Protein AF-A0A357ID59-F1 (afdb_monomer_lite)

Structure (mmCIF, N/CA/C/O backbone):
data_AF-A0A357ID59-F1
#
_entry.id   AF-A0A357ID59-F1
#
loop_
_atom_site.group_PDB
_atom_site.id
_atom_site.type_symbol
_atom_site.label_atom_id
_atom_site.label_alt_id
_atom_site.label_comp_id
_atom_site.label_asym_id
_atom_site.label_entity_id
_atom_site.label_seq_id
_atom_site.pdbx_PDB_ins_code
_atom_site.Cartn_x
_atom_site.Cartn_y
_atom_site.Cartn_z
_atom_site.occupancy
_atom_site.B_iso_or_equiv
_atom_site.auth_seq_id
_atom_site.auth_comp_id
_atom_site.auth_asym_id
_atom_site.auth_atom_id
_atom_site.pdbx_PDB_model_num
ATOM 1 N N . MET A 1 1 ? -4.426 23.234 0.405 1.00 25.53 1 MET A N 1
ATOM 2 C CA . MET A 1 1 ? -5.424 22.708 -0.551 1.00 25.53 1 MET A CA 1
ATOM 3 C C . MET A 1 1 ? -5.664 21.274 -0.106 1.00 25.53 1 MET A C 1
ATOM 5 O O . MET A 1 1 ? -4.741 20.485 -0.221 1.00 25.53 1 MET A O 1
ATOM 9 N N . ALA A 1 2 ? -6.783 20.995 0.565 1.00 24.98 2 ALA A N 1
ATOM 10 C CA . ALA A 1 2 ? -7.065 19.668 1.114 1.00 24.98 2 ALA A CA 1
ATOM 11 C C . ALA A 1 2 ? -7.650 18.789 0.002 1.00 24.98 2 ALA A C 1
ATOM 13 O O . ALA A 1 2 ? -8.619 19.188 -0.644 1.00 24.98 2 ALA A O 1
ATOM 14 N N . ALA A 1 3 ? -7.042 17.633 -0.251 1.00 24.81 3 ALA A N 1
ATOM 15 C CA . ALA A 1 3 ? -7.637 16.590 -1.075 1.00 24.81 3 ALA A CA 1
ATOM 16 C C . ALA A 1 3 ? -8.280 15.574 -0.115 1.00 24.81 3 ALA A C 1
ATOM 18 O O . ALA A 1 3 ? -7.549 14.978 0.679 1.00 24.81 3 ALA A O 1
ATOM 19 N N . PRO A 1 4 ? -9.614 15.410 -0.110 1.00 27.30 4 PRO A N 1
ATOM 20 C CA . PRO A 1 4 ? -10.249 14.381 0.702 1.00 27.30 4 PRO A CA 1
ATOM 21 C C . PRO A 1 4 ? -9.929 13.001 0.115 1.00 27.30 4 PRO A C 1
ATOM 23 O O . PRO A 1 4 ? -10.120 12.774 -1.081 1.00 27.30 4 PRO A O 1
ATOM 26 N N . ILE A 1 5 ? -9.451 12.079 0.952 1.00 35.41 5 ILE A N 1
ATOM 27 C CA . ILE A 1 5 ? -9.398 10.648 0.631 1.00 35.41 5 ILE A CA 1
ATOM 28 C C . ILE A 1 5 ? -10.590 10.018 1.350 1.00 35.41 5 ILE A C 1
ATOM 30 O O . ILE A 1 5 ? -10.668 10.047 2.577 1.00 35.41 5 ILE A O 1
ATOM 34 N N . VAL A 1 6 ? -11.542 9.484 0.584 1.00 30.27 6 VAL A N 1
ATOM 35 C CA . VAL A 1 6 ? -12.735 8.819 1.124 1.00 30.27 6 VAL A CA 1
ATOM 36 C C . VAL A 1 6 ? -12.517 7.309 1.047 1.00 30.27 6 VAL A C 1
ATOM 38 O O . VAL A 1 6 ? -12.484 6.751 -0.048 1.00 30.27 6 VAL A O 1
ATOM 41 N N . LEU A 1 7 ? -12.374 6.650 2.198 1.00 38.03 7 LEU A N 1
ATOM 42 C CA . LEU A 1 7 ? -12.503 5.197 2.318 1.00 38.03 7 LEU A CA 1
ATOM 43 C C . LEU A 1 7 ? -13.925 4.891 2.800 1.00 38.03 7 LEU A C 1
ATOM 45 O O . LEU A 1 7 ? -14.289 5.194 3.932 1.00 38.03 7 LEU A O 1
ATOM 49 N N . VAL A 1 8 ? -14.745 4.305 1.928 1.00 35.16 8 VAL A N 1
ATOM 50 C CA . VAL A 1 8 ? -16.084 3.825 2.295 1.00 35.16 8 VAL A CA 1
ATOM 51 C C . VAL A 1 8 ? -15.972 2.352 2.678 1.00 35.16 8 VAL A C 1
ATOM 53 O O . VAL A 1 8 ? -15.799 1.510 1.802 1.00 35.16 8 VAL A O 1
ATOM 56 N N . ALA A 1 9 ? -16.088 2.038 3.968 1.00 41.84 9 ALA A N 1
ATOM 57 C CA . ALA A 1 9 ? -16.283 0.675 4.460 1.00 41.84 9 ALA A CA 1
ATOM 58 C C . ALA A 1 9 ? -17.675 0.595 5.102 1.00 41.84 9 ALA A C 1
ATOM 60 O O . ALA A 1 9 ? -17.872 1.008 6.239 1.00 41.84 9 ALA A O 1
ATOM 61 N N . GLY A 1 10 ? -18.671 0.133 4.344 1.00 30.28 10 GLY A N 1
ATOM 62 C CA . GLY A 1 10 ? -20.043 0.007 4.833 1.00 30.28 10 GLY A CA 1
ATOM 63 C C . GLY A 1 10 ? -20.246 -1.305 5.586 1.00 30.28 10 GLY A C 1
ATOM 64 O O . GLY A 1 10 ? -20.329 -2.355 4.962 1.00 30.28 10 GLY A O 1
ATOM 65 N N . CYS A 1 11 ? -20.379 -1.254 6.911 1.00 41.44 11 CYS A N 1
ATOM 66 C CA . CYS A 1 11 ? -20.845 -2.391 7.707 1.00 41.44 11 CYS A CA 1
ATOM 67 C C . CYS A 1 11 ? -22.374 -2.339 7.821 1.00 41.44 11 CYS A C 1
ATOM 69 O O . CYS A 1 11 ? -22.910 -1.393 8.395 1.00 41.44 11 CYS A O 1
ATOM 71 N N . SER A 1 12 ? 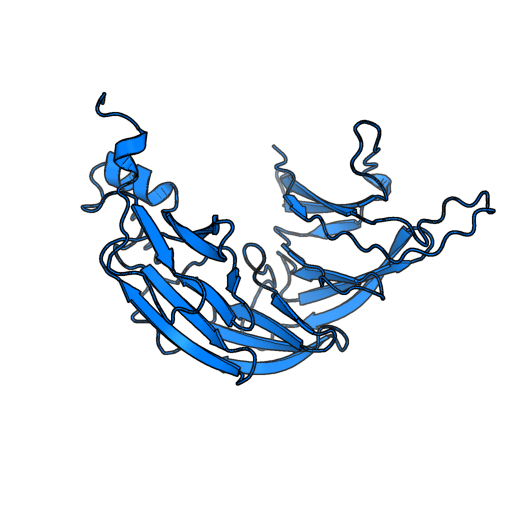-23.091 -3.346 7.315 1.00 34.34 12 SER A N 1
ATOM 72 C CA . SER A 1 12 ? -24.517 -3.517 7.621 1.00 34.34 12 SER A CA 1
ATOM 73 C C . SER A 1 12 ? -24.779 -4.899 8.209 1.00 34.34 12 SER A C 1
ATOM 75 O O . SER A 1 12 ? -24.688 -5.901 7.502 1.00 34.34 12 SER A O 1
ATOM 77 N N . SER A 1 13 ? -25.174 -4.953 9.479 1.00 36.84 13 SER A N 1
ATOM 78 C CA . SER A 1 13 ? -25.906 -6.086 10.040 1.00 36.84 13 SER A CA 1
ATOM 79 C C . SER A 1 13 ? -27.318 -5.612 10.378 1.00 36.84 13 SER A C 1
ATOM 81 O O . SER A 1 13 ? -27.541 -4.803 11.273 1.00 36.84 13 SER A O 1
ATOM 83 N N . SER A 1 14 ? -28.289 -6.064 9.584 1.00 41.56 14 SER A N 1
ATOM 84 C CA . SER A 1 14 ? -29.697 -5.733 9.775 1.00 41.56 14 SER A CA 1
ATOM 85 C C . SER A 1 14 ? -30.243 -6.432 11.016 1.00 41.56 14 SER A C 1
ATOM 87 O O . SER A 1 14 ? -30.279 -7.662 11.077 1.00 41.56 14 SER A O 1
ATOM 89 N N . SER A 1 15 ? -30.716 -5.657 11.985 1.00 39.28 15 SER A N 1
ATOM 90 C CA . SER A 1 15 ? -31.710 -6.076 12.974 1.00 39.28 15 SER A CA 1
ATOM 91 C C . SER A 1 15 ? -32.443 -4.823 13.444 1.00 39.28 15 SER A C 1
ATOM 93 O O . SER A 1 15 ? -31.901 -4.038 14.216 1.00 39.28 15 SER A O 1
ATOM 95 N N . ASP A 1 16 ? -33.646 -4.625 12.903 1.00 51.03 16 ASP A N 1
ATOM 96 C CA . ASP A 1 16 ? -34.585 -3.591 13.328 1.00 51.03 16 ASP A CA 1
ATOM 97 C C . ASP A 1 16 ? -35.001 -3.843 14.782 1.00 51.03 16 ASP A C 1
ATOM 99 O O . ASP A 1 16 ? -35.595 -4.880 15.070 1.00 51.03 16 ASP A O 1
ATOM 103 N N . ASP A 1 17 ? -34.719 -2.890 15.670 1.00 41.38 17 ASP A N 1
ATOM 104 C CA . ASP A 1 17 ? -35.586 -2.559 16.803 1.00 41.38 17 ASP A CA 1
ATOM 105 C C . ASP A 1 17 ? -35.260 -1.138 17.293 1.00 41.38 17 ASP A C 1
ATOM 107 O O . ASP A 1 17 ? -34.216 -0.854 17.880 1.00 41.38 17 ASP A O 1
ATOM 111 N N . ASP A 1 18 ? -36.187 -0.231 16.997 1.00 55.31 18 ASP A N 1
ATOM 112 C CA . ASP A 1 18 ? -36.095 1.206 17.217 1.00 55.31 18 ASP A CA 1
ATOM 113 C C . ASP A 1 18 ? -36.762 1.574 18.556 1.00 55.31 18 ASP A C 1
ATOM 115 O O . ASP A 1 18 ? -37.971 1.388 18.729 1.00 55.31 18 ASP A O 1
ATOM 119 N N . ASN A 1 19 ? -35.975 2.058 19.526 1.00 38.78 19 ASN A N 1
ATOM 120 C CA . ASN A 1 19 ? -36.413 2.997 20.571 1.00 38.78 19 ASN A CA 1
ATOM 121 C C . ASN A 1 19 ? -35.256 3.385 21.508 1.00 38.78 19 ASN A C 1
ATOM 123 O O . ASN A 1 19 ? -35.014 2.753 22.538 1.00 38.78 19 ASN A O 1
ATOM 127 N N . GLY A 1 20 ? -34.590 4.498 21.208 1.00 33.97 20 GLY A N 1
ATOM 128 C CA . GLY A 1 20 ? -33.645 5.110 22.135 1.00 33.97 20 GLY A CA 1
ATOM 129 C C . GLY A 1 20 ? -33.191 6.481 21.663 1.00 33.97 20 GLY A C 1
ATOM 130 O O . GLY A 1 20 ? -32.436 6.593 20.710 1.00 33.97 20 GLY A O 1
ATOM 131 N N . ASN A 1 21 ? -33.617 7.530 22.367 1.00 36.91 21 ASN A N 1
ATOM 132 C CA . ASN A 1 21 ? -33.195 8.919 22.173 1.00 36.91 21 ASN A CA 1
ATOM 133 C C . ASN A 1 21 ? -31.747 9.149 22.669 1.00 36.91 21 ASN A C 1
ATOM 135 O O . ASN A 1 21 ? -31.501 9.994 23.532 1.00 36.91 21 ASN A O 1
ATOM 139 N N . GLY A 1 22 ? -30.809 8.340 22.182 1.00 40.44 22 GLY A N 1
ATOM 140 C CA . GLY A 1 22 ? -29.381 8.433 22.448 1.00 40.44 22 GLY A CA 1
ATOM 141 C C . GLY A 1 22 ? -28.643 8.720 21.149 1.00 40.44 22 GLY A C 1
ATOM 142 O O . GLY A 1 22 ? -28.895 8.072 20.141 1.00 40.44 22 GLY A O 1
ATOM 143 N N . ASN A 1 23 ? -27.707 9.665 21.193 1.00 55.06 23 ASN A N 1
ATOM 144 C CA . ASN A 1 23 ? -26.765 10.010 20.120 1.00 55.06 23 ASN A CA 1
ATOM 145 C C . ASN A 1 23 ? -25.778 8.862 19.774 1.00 55.06 23 ASN A C 1
ATOM 147 O O . ASN A 1 23 ? -24.651 9.112 19.366 1.00 55.06 23 ASN A O 1
ATOM 151 N N . GLY A 1 24 ? -26.165 7.604 19.994 1.00 61.38 24 GLY A N 1
ATOM 152 C CA . GLY A 1 24 ? -25.353 6.434 19.696 1.00 61.38 24 GLY A CA 1
ATOM 153 C C . GLY A 1 24 ? -25.333 6.131 18.199 1.00 61.38 24 GLY A C 1
ATOM 154 O O . GLY A 1 24 ? -26.289 6.401 17.466 1.00 61.38 24 GLY A O 1
ATOM 155 N N . ILE A 1 25 ? -24.230 5.540 17.759 1.00 73.88 25 ILE A N 1
ATOM 156 C CA . ILE A 1 25 ? -24.002 5.083 16.384 1.00 73.88 25 ILE A CA 1
ATOM 157 C C . ILE A 1 25 ? -24.168 3.562 16.238 1.00 73.88 25 ILE A C 1
ATOM 159 O O . ILE A 1 25 ? -23.911 2.997 15.177 1.00 73.88 25 ILE A O 1
ATOM 163 N N . ALA A 1 26 ? -24.597 2.882 17.304 1.00 75.25 26 ALA A N 1
ATOM 164 C CA . ALA A 1 26 ? -24.842 1.448 17.291 1.00 75.25 26 ALA A CA 1
ATOM 165 C C . ALA A 1 26 ? -25.843 1.059 16.185 1.00 75.25 26 ALA A C 1
ATOM 167 O O . ALA A 1 26 ? -26.936 1.615 16.101 1.00 75.25 26 ALA A O 1
ATOM 168 N N . GLY A 1 27 ? -25.458 0.098 15.340 1.00 74.06 27 GLY A N 1
ATOM 169 C CA . GLY A 1 27 ? -26.304 -0.425 14.259 1.00 74.06 27 GLY A CA 1
ATOM 170 C C . GLY A 1 27 ? -26.405 0.459 13.009 1.00 74.06 27 GLY A C 1
ATOM 171 O O . GLY A 1 27 ? -27.099 0.084 12.066 1.00 74.06 27 GLY A O 1
ATOM 172 N N . LYS A 1 28 ? -25.713 1.603 12.966 1.00 82.31 28 LYS A N 1
ATOM 173 C CA . LYS A 1 28 ? -25.659 2.476 11.787 1.00 82.31 28 LYS A CA 1
ATOM 174 C C . LYS A 1 28 ? -24.432 2.175 10.919 1.00 82.31 28 LYS A C 1
ATOM 176 O O . LYS A 1 28 ? -23.418 1.717 11.454 1.00 82.31 28 LYS A O 1
ATOM 181 N N . PRO A 1 29 ? -24.487 2.450 9.600 1.00 84.62 29 PRO A N 1
ATOM 182 C CA . PRO A 1 29 ? -23.275 2.469 8.790 1.00 84.62 29 PRO A CA 1
ATOM 183 C C . PRO A 1 29 ? -22.305 3.515 9.348 1.00 84.62 29 PRO A C 1
ATOM 185 O O . PRO A 1 29 ? -22.730 4.569 9.812 1.00 84.62 29 PRO A O 1
ATOM 188 N N . LEU A 1 30 ? -21.009 3.219 9.292 1.00 89.00 30 LEU A N 1
ATOM 189 C CA . LEU A 1 30 ? -19.951 4.137 9.701 1.00 89.00 30 LEU A CA 1
ATOM 190 C C . LEU A 1 30 ? -19.043 4.437 8.528 1.00 89.00 30 LEU A C 1
ATOM 192 O O . LEU A 1 30 ? -18.706 3.551 7.747 1.00 89.00 30 LEU A O 1
ATOM 196 N N . TYR A 1 31 ? -18.620 5.687 8.444 1.00 90.25 31 TYR A N 1
ATOM 197 C CA . TYR A 1 31 ? -17.705 6.163 7.427 1.00 90.25 31 TYR A CA 1
ATOM 198 C C . TYR A 1 31 ? -16.487 6.773 8.107 1.00 90.25 31 TYR A C 1
ATOM 200 O O . TYR A 1 31 ? -16.609 7.604 9.009 1.00 90.25 31 TYR A O 1
ATOM 208 N N . LEU A 1 32 ? -15.313 6.350 7.644 1.00 90.94 32 LEU A N 1
ATOM 209 C CA . LEU A 1 32 ? -14.029 6.929 8.003 1.00 90.94 32 LEU A CA 1
ATOM 210 C C . LEU A 1 32 ? -13.668 7.953 6.927 1.00 90.94 32 LEU A C 1
ATOM 212 O O . LEU A 1 32 ? -13.347 7.594 5.793 1.00 90.94 32 LEU A O 1
ATOM 216 N N . VAL A 1 33 ? -13.715 9.234 7.272 1.00 92.75 33 VAL A N 1
ATOM 217 C CA . VAL A 1 33 ? -13.337 10.311 6.352 1.00 92.75 33 VAL A CA 1
ATOM 218 C C . VAL A 1 33 ? -12.043 10.924 6.844 1.00 92.75 33 VAL A C 1
ATOM 220 O O . VAL A 1 33 ? -11.954 11.335 7.996 1.00 92.75 33 VAL A O 1
ATOM 223 N N . SER A 1 34 ? -11.037 10.997 5.977 1.00 92.19 34 SER A N 1
ATOM 224 C CA . SER A 1 34 ? -9.767 11.635 6.308 1.00 92.19 34 SER A CA 1
ATOM 225 C C . SER A 1 34 ? -9.512 12.840 5.413 1.00 92.19 34 SER A C 1
ATOM 227 O O . SER A 1 34 ? -9.788 12.832 4.207 1.00 92.19 34 SER A O 1
ATOM 229 N N . THR A 1 35 ? -8.966 13.891 6.014 1.00 92.44 35 THR A N 1
ATOM 230 C CA . THR A 1 35 ? -8.4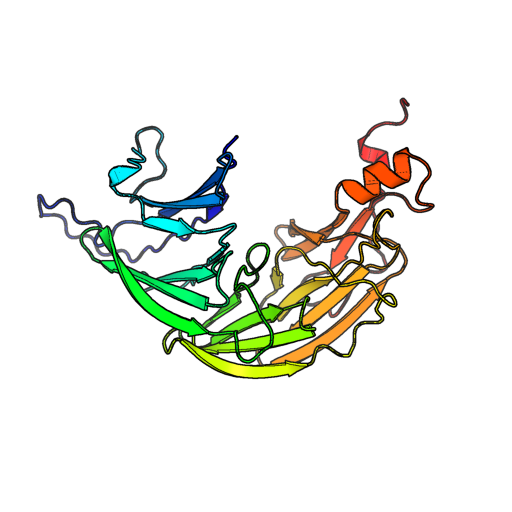44 15.052 5.295 1.00 92.44 35 THR A CA 1
ATOM 231 C C . THR A 1 35 ? -6.953 15.160 5.535 1.00 92.44 35 THR A C 1
ATOM 233 O O . THR A 1 35 ? -6.511 15.096 6.678 1.00 92.44 35 THR A O 1
ATOM 236 N N . LEU A 1 36 ? -6.188 15.381 4.467 1.00 91.81 36 LEU A N 1
ATOM 237 C CA . LEU A 1 36 ? -4.772 15.700 4.568 1.00 91.81 36 LEU A CA 1
ATOM 238 C C . LEU A 1 36 ? -4.581 17.218 4.614 1.00 91.81 36 LEU A C 1
ATOM 240 O O . LEU A 1 36 ? -4.974 17.941 3.690 1.00 91.81 36 LEU A O 1
ATOM 244 N N . ASN A 1 37 ? -3.957 17.689 5.686 1.00 92.44 37 ASN A N 1
ATOM 245 C CA . ASN A 1 37 ? -3.719 19.096 5.958 1.00 92.44 37 ASN A CA 1
ATOM 246 C C . ASN A 1 37 ? -2.228 19.406 5.857 1.00 92.44 37 ASN A C 1
ATOM 248 O O . ASN A 1 37 ? -1.382 18.685 6.378 1.00 92.44 37 ASN A O 1
ATOM 252 N N . PHE A 1 38 ? -1.929 20.517 5.187 1.00 91.56 38 PHE A N 1
ATOM 253 C CA . PHE A 1 38 ? -0.579 21.043 5.035 1.00 91.56 38 PHE A CA 1
ATOM 254 C C . PHE A 1 38 ? -0.533 22.444 5.625 1.00 91.56 38 PHE A C 1
ATOM 256 O O . PHE A 1 38 ? -1.291 23.326 5.204 1.00 91.56 38 PHE A O 1
ATOM 263 N N . THR A 1 39 ? 0.372 22.651 6.567 1.00 91.31 39 THR A N 1
ATOM 264 C CA . THR A 1 39 ? 0.719 23.967 7.104 1.00 91.31 39 THR A CA 1
ATOM 265 C C . THR A 1 39 ? 2.152 24.319 6.699 1.00 91.31 39 THR A C 1
ATOM 267 O O . THR A 1 39 ? 2.791 23.581 5.952 1.00 91.31 39 THR A O 1
ATOM 270 N N . ALA A 1 40 ? 2.653 25.476 7.135 1.00 91.69 40 ALA A N 1
ATOM 271 C CA . ALA A 1 40 ? 4.043 25.845 6.874 1.00 91.69 40 ALA A CA 1
ATOM 272 C C . ALA A 1 40 ? 5.041 24.927 7.603 1.00 91.69 40 ALA A C 1
ATOM 274 O O . ALA A 1 40 ? 6.132 24.698 7.087 1.00 91.69 40 ALA A O 1
ATOM 275 N N . ASP A 1 41 ? 4.646 24.409 8.769 1.00 91.62 41 ASP A N 1
ATOM 276 C CA . ASP A 1 41 ? 5.542 23.720 9.697 1.00 91.62 41 ASP A CA 1
ATOM 277 C C . ASP A 1 41 ? 5.203 22.232 9.868 1.00 91.62 41 ASP A C 1
ATOM 279 O O . ASP A 1 41 ? 6.021 21.482 10.392 1.00 91.62 41 ASP A O 1
ATOM 283 N N . ASP A 1 42 ? 4.015 21.802 9.432 1.00 90.94 42 ASP A N 1
ATOM 284 C CA . ASP A 1 42 ? 3.511 20.459 9.712 1.00 90.94 42 ASP A CA 1
ATOM 285 C C . ASP A 1 42 ? 2.584 19.908 8.619 1.00 90.94 42 ASP A C 1
ATOM 287 O O . ASP A 1 42 ? 1.917 20.655 7.890 1.00 90.94 42 ASP A O 1
ATOM 291 N N . THR A 1 43 ? 2.525 18.582 8.541 1.00 93.19 43 THR A N 1
ATOM 292 C CA . THR A 1 43 ? 1.571 17.801 7.752 1.00 93.19 43 THR A CA 1
ATOM 293 C C . THR A 1 43 ? 0.857 16.846 8.692 1.00 93.19 43 THR A C 1
ATOM 295 O O . THR A 1 43 ? 1.514 16.089 9.394 1.00 93.19 43 THR A O 1
ATOM 298 N N . PHE A 1 44 ? -0.471 16.845 8.687 1.00 93.94 44 PHE A N 1
ATOM 299 C CA . PHE A 1 44 ? -1.269 15.968 9.543 1.00 93.94 44 PHE A CA 1
ATOM 300 C C . PHE A 1 44 ? -2.593 15.608 8.875 1.00 93.94 44 PHE A C 1
ATOM 302 O O . PHE A 1 44 ? -3.040 16.258 7.926 1.00 93.94 44 PHE A O 1
ATOM 309 N N . ASN A 1 45 ? -3.236 14.568 9.386 1.00 93.75 45 ASN A N 1
ATOM 310 C CA . ASN A 1 45 ? -4.563 14.144 8.989 1.00 93.75 45 ASN A CA 1
ATOM 311 C C . ASN A 1 45 ? -5.575 14.477 10.083 1.00 93.75 45 ASN A C 1
ATOM 313 O O . ASN A 1 45 ? -5.291 14.289 11.264 1.00 93.75 45 ASN A O 1
ATOM 317 N N . LEU A 1 46 ? -6.765 14.920 9.682 1.00 95.44 46 LEU A N 1
ATOM 318 C CA . LEU A 1 46 ? -7.941 14.919 10.554 1.00 95.44 46 LEU A CA 1
ATOM 319 C C . LEU A 1 46 ? -8.854 13.786 10.116 1.00 95.44 46 LEU A C 1
ATOM 321 O O . LEU A 1 46 ? -9.261 13.738 8.951 1.00 95.44 46 LEU A O 1
ATOM 325 N N . VAL A 1 47 ? -9.147 12.894 11.054 1.00 94.38 47 VAL A N 1
ATOM 326 C CA . VAL A 1 47 ? -9.940 11.688 10.852 1.00 94.38 47 VAL A CA 1
ATOM 327 C C . VAL A 1 47 ? -11.291 11.862 11.528 1.00 94.38 47 VAL A C 1
ATOM 329 O O . VAL A 1 47 ? -11.382 12.066 12.738 1.00 94.38 47 VAL A O 1
ATOM 332 N N . TYR A 1 48 ? -12.344 11.753 10.732 1.00 93.88 48 TYR A N 1
ATOM 333 C CA . TYR A 1 48 ? -13.730 11.891 11.145 1.00 93.88 48 TYR A CA 1
ATOM 334 C C . TYR A 1 48 ? -14.419 10.532 11.081 1.00 93.88 48 TYR A C 1
ATOM 336 O O . TYR A 1 48 ? -14.287 9.810 10.089 1.00 93.88 48 TYR A O 1
ATOM 344 N N . ILE A 1 49 ? -15.187 10.218 12.122 1.00 92.38 49 ILE A N 1
ATOM 345 C CA . ILE A 1 49 ? -16.123 9.095 12.131 1.00 92.38 49 ILE A CA 1
ATOM 346 C C . ILE A 1 49 ? -17.528 9.672 12.044 1.00 92.38 49 ILE A C 1
ATOM 348 O O . ILE A 1 49 ? -17.949 10.410 12.933 1.00 92.38 49 ILE A O 1
ATOM 352 N N . VAL A 1 50 ? -18.238 9.347 10.969 1.00 91.25 50 VAL A N 1
ATOM 353 C CA . VAL A 1 50 ? -19.601 9.834 10.719 1.00 91.25 50 VAL A CA 1
ATOM 354 C C . VAL A 1 50 ? -20.526 8.670 10.386 1.00 91.25 50 VAL A C 1
ATOM 356 O O . VAL A 1 50 ? -20.075 7.644 9.878 1.00 91.25 50 VAL A O 1
ATOM 359 N N . ASP A 1 51 ? -21.819 8.816 10.669 1.00 90.06 51 ASP A N 1
ATOM 360 C CA . ASP A 1 51 ? -22.842 7.803 10.378 1.00 90.06 51 ASP A CA 1
ATOM 361 C C . ASP A 1 51 ? -23.595 8.053 9.054 1.00 90.06 51 ASP A C 1
ATOM 363 O O . ASP A 1 51 ? -24.428 7.245 8.638 1.00 90.06 51 ASP A O 1
ATOM 367 N N . SER A 1 52 ? -23.276 9.148 8.352 1.00 90.00 52 SER A N 1
ATOM 368 C CA . SER A 1 52 ? -23.810 9.486 7.031 1.00 90.00 52 SER A CA 1
ATOM 369 C C . SER A 1 52 ? -22.796 10.261 6.180 1.00 90.00 52 SER A C 1
ATOM 371 O O . SER A 1 52 ? -21.969 11.003 6.706 1.00 90.00 52 SER A O 1
ATOM 373 N N . MET A 1 53 ? -22.899 10.132 4.855 1.00 90.81 53 MET A N 1
ATOM 374 C CA . MET A 1 53 ? -22.167 10.922 3.851 1.00 90.81 53 MET A CA 1
ATOM 375 C C . MET A 1 53 ? -23.091 11.889 3.087 1.00 90.81 53 MET A C 1
ATOM 377 O O . MET A 1 53 ? -22.771 12.310 1.974 1.00 90.81 53 MET A O 1
ATOM 381 N N . ASP A 1 54 ? -24.256 12.208 3.652 1.00 92.06 54 ASP A N 1
ATOM 382 C CA . ASP A 1 54 ? -25.219 13.126 3.048 1.00 92.06 54 ASP A CA 1
ATOM 383 C C . ASP A 1 54 ? -24.700 14.572 3.028 1.00 92.06 54 ASP A C 1
ATOM 385 O O . ASP A 1 54 ? -23.795 14.962 3.764 1.00 92.06 54 ASP A O 1
ATOM 389 N N . GLU A 1 55 ? -25.336 15.418 2.216 1.00 90.75 55 GLU A N 1
ATOM 390 C CA . GLU A 1 55 ? -24.984 16.840 2.078 1.00 90.75 55 GLU A CA 1
ATOM 391 C C . GLU A 1 55 ? -25.057 17.646 3.389 1.00 90.75 55 GLU A C 1
ATOM 393 O O . GLU A 1 55 ? -24.471 18.723 3.481 1.00 90.75 55 GLU A O 1
ATOM 398 N N . ASN A 1 56 ? -25.771 17.127 4.392 1.00 92.06 56 ASN A N 1
ATOM 399 C CA . ASN A 1 56 ? -25.943 17.753 5.700 1.00 92.06 56 ASN A CA 1
ATOM 400 C C . ASN A 1 56 ? -25.009 17.172 6.777 1.00 92.06 56 ASN A C 1
ATOM 402 O O . ASN A 1 56 ? -25.106 17.595 7.929 1.00 92.06 56 ASN A O 1
ATOM 406 N N . THR A 1 57 ? -24.136 16.213 6.442 1.00 92.44 57 THR A N 1
ATOM 407 C CA . THR A 1 57 ? -23.149 15.681 7.391 1.00 92.44 57 THR A CA 1
ATOM 408 C C . THR A 1 57 ? -22.177 16.785 7.800 1.00 92.44 57 THR A C 1
ATOM 410 O O . THR A 1 57 ? -21.498 17.384 6.966 1.00 92.44 57 THR A O 1
ATOM 413 N N . GLU A 1 58 ? -22.096 17.043 9.104 1.00 91.25 58 GLU A N 1
ATOM 414 C CA . GLU A 1 58 ? -21.175 18.020 9.676 1.00 91.25 58 GLU A CA 1
ATOM 415 C C . GLU A 1 58 ? -19.843 17.357 10.046 1.00 91.25 58 GLU A C 1
ATOM 417 O O . GLU A 1 58 ? -19.801 16.345 10.743 1.00 91.25 58 GLU A O 1
ATOM 422 N N . PHE A 1 59 ? -18.742 17.959 9.595 1.00 92.44 59 PHE A N 1
ATOM 423 C CA . PHE A 1 59 ? -17.383 17.539 9.927 1.00 92.44 59 PHE A CA 1
ATOM 424 C C . PHE A 1 59 ? -16.775 18.555 10.893 1.00 92.44 59 PHE A C 1
ATOM 426 O O . PHE A 1 59 ? -16.137 19.513 10.459 1.00 92.44 59 PHE A O 1
ATOM 433 N N . ASP A 1 60 ? -16.995 18.369 12.197 1.00 91.38 60 ASP A N 1
ATOM 434 C CA . ASP A 1 60 ? -16.444 19.244 13.239 1.00 91.38 60 ASP A CA 1
ATOM 435 C C . ASP A 1 60 ? -14.984 18.862 13.557 1.00 91.38 60 ASP A C 1
ATOM 437 O O . ASP A 1 60 ? -14.747 17.797 14.139 1.00 91.38 60 ASP A O 1
ATOM 441 N N . PRO A 1 61 ? -13.984 19.702 13.215 1.00 93.06 61 PRO A N 1
ATOM 442 C CA . PRO A 1 61 ? -12.579 19.417 13.501 1.00 93.06 61 PRO A CA 1
ATOM 443 C C . PRO A 1 61 ? -12.278 19.245 14.993 1.00 93.06 61 PRO A C 1
ATOM 445 O O . PRO A 1 61 ? -11.309 18.573 15.328 1.00 93.06 61 PRO A O 1
ATOM 448 N N . ALA A 1 62 ? -13.087 19.818 15.893 1.00 92.50 62 ALA A N 1
ATOM 449 C CA . ALA A 1 62 ? -12.887 19.677 17.336 1.00 92.50 62 ALA A CA 1
ATOM 450 C C . ALA A 1 62 ? -13.143 18.246 17.843 1.00 92.50 62 ALA A C 1
ATOM 452 O O . ALA A 1 62 ? -12.658 17.889 18.915 1.00 92.50 62 ALA A O 1
ATOM 453 N N . ASN A 1 63 ? -13.879 17.439 17.072 1.00 89.69 63 ASN A N 1
ATOM 454 C CA . ASN A 1 63 ? -14.176 16.039 17.378 1.00 89.69 63 ASN A CA 1
ATOM 455 C C . ASN A 1 63 ? -13.359 15.060 16.517 1.00 89.69 63 ASN A C 1
ATOM 457 O O . ASN A 1 63 ? -13.539 13.849 16.636 1.00 89.69 63 ASN A O 1
ATOM 461 N N . ALA A 1 64 ? -12.490 15.562 15.634 1.00 94.38 64 ALA A N 1
ATOM 462 C CA . ALA A 1 64 ? -11.667 14.723 14.775 1.00 94.38 64 ALA A CA 1
ATOM 463 C C . ALA A 1 64 ? -10.486 14.122 15.549 1.00 94.38 64 ALA A C 1
ATOM 465 O O . ALA A 1 64 ? -9.892 14.767 16.416 1.00 94.38 64 ALA A O 1
ATOM 466 N N . LEU A 1 65 ? -10.100 12.898 15.188 1.00 95.62 65 LEU A N 1
ATOM 467 C CA . LEU A 1 65 ? -8.812 12.343 15.587 1.00 95.62 65 LEU A CA 1
ATOM 468 C C . LEU A 1 65 ? -7.725 12.975 14.710 1.00 95.62 65 LEU A C 1
ATOM 470 O O . LEU A 1 65 ? -7.717 12.797 13.492 1.00 95.62 65 LEU A O 1
ATOM 474 N N . GLU A 1 66 ? -6.798 13.695 15.333 1.00 95.25 66 GLU A N 1
ATOM 475 C CA . GLU A 1 66 ? -5.610 14.209 14.658 1.00 95.25 66 GLU A CA 1
ATOM 476 C C . GLU A 1 66 ? -4.513 13.138 14.622 1.00 95.25 66 GLU A C 1
ATOM 478 O O . GLU A 1 66 ? -4.173 12.543 15.646 1.00 95.25 66 GLU A O 1
ATOM 483 N N . VAL A 1 67 ? -3.956 12.896 13.436 1.00 94.12 67 VAL A N 1
ATOM 484 C CA . VAL A 1 67 ? -2.845 11.963 13.218 1.00 94.12 67 VAL A CA 1
ATOM 485 C C . VAL A 1 67 ? -1.727 12.691 12.483 1.00 94.12 67 VAL A C 1
ATOM 487 O O . VAL A 1 67 ? -1.940 13.215 11.392 1.00 94.12 67 VAL A O 1
ATOM 490 N N . GLY A 1 68 ? -0.518 12.690 13.040 1.00 91.94 68 GLY A N 1
ATOM 491 C CA . GLY A 1 68 ? 0.639 13.341 12.423 1.00 91.94 68 GLY A CA 1
ATOM 492 C C . GLY A 1 68 ? 1.069 12.717 11.089 1.00 91.94 68 GLY A C 1
ATOM 493 O O . GLY A 1 68 ? 0.848 11.535 10.816 1.00 91.94 68 GLY A O 1
ATOM 494 N N . GLY A 1 69 ? 1.726 13.514 10.252 1.00 90.88 69 GLY A N 1
ATOM 495 C CA . GLY A 1 69 ? 2.339 13.091 8.996 1.00 90.88 69 GLY A CA 1
ATOM 496 C C . GLY A 1 69 ? 1.379 12.842 7.837 1.00 90.88 69 GLY A C 1
ATOM 497 O O . GLY A 1 69 ? 0.161 13.001 7.931 1.00 90.88 69 GLY A O 1
ATOM 498 N N . PHE A 1 70 ? 1.961 12.385 6.726 1.00 89.81 70 PHE A N 1
ATOM 499 C CA . PHE A 1 70 ? 1.234 11.777 5.611 1.00 89.81 70 PHE A CA 1
ATOM 500 C C . PHE A 1 70 ? 0.835 10.345 6.001 1.00 89.81 70 PHE A C 1
ATOM 502 O O . PHE A 1 70 ? 1.465 9.370 5.607 1.00 89.81 70 PHE A O 1
ATOM 509 N N . SER A 1 71 ? -0.167 10.227 6.868 1.00 90.94 71 SER A N 1
ATOM 510 C CA . SER A 1 71 ? -0.642 8.934 7.357 1.00 90.94 71 SER A CA 1
ATOM 511 C C . SER A 1 71 ? -1.587 8.249 6.375 1.00 90.94 71 SER A C 1
ATOM 513 O O . SER A 1 71 ? -2.231 8.881 5.535 1.00 90.94 71 SER A O 1
ATOM 515 N N . THR A 1 72 ? -1.660 6.927 6.483 1.00 89.06 72 THR A N 1
ATOM 516 C CA . THR A 1 72 ? -2.458 6.063 5.601 1.00 89.06 72 THR A CA 1
ATOM 517 C C . THR A 1 72 ? -3.438 5.240 6.419 1.00 89.06 72 THR A C 1
ATOM 519 O O . THR A 1 72 ? -3.183 4.955 7.586 1.00 89.06 72 THR A O 1
ATOM 522 N N . PHE A 1 73 ? -4.573 4.885 5.818 1.00 89.75 73 PHE A N 1
ATOM 523 C CA . PHE A 1 73 ? -5.717 4.328 6.536 1.00 89.75 73 PHE A CA 1
ATOM 524 C C . PHE A 1 73 ? -6.178 3.023 5.895 1.00 89.75 73 PHE A C 1
ATOM 526 O O . PHE A 1 73 ? -6.195 2.904 4.669 1.00 89.75 73 PHE A O 1
ATOM 533 N N . GLY A 1 74 ? -6.586 2.066 6.723 1.00 89.12 74 GLY A N 1
ATOM 534 C CA . GLY A 1 74 ? -7.188 0.812 6.283 1.00 89.12 74 GLY A CA 1
ATOM 535 C C . GLY A 1 74 ? -8.222 0.316 7.285 1.00 89.12 74 GLY A C 1
ATOM 536 O O . GLY A 1 74 ? -8.102 0.556 8.484 1.00 89.12 74 GLY A O 1
ATOM 537 N N . ALA A 1 75 ? -9.238 -0.381 6.796 1.00 90.31 75 ALA A N 1
ATOM 538 C CA . ALA A 1 75 ? -10.207 -1.088 7.621 1.00 90.31 75 ALA A CA 1
ATOM 539 C C . ALA A 1 75 ? -10.529 -2.431 6.947 1.00 90.31 75 ALA A C 1
ATOM 541 O O . ALA A 1 75 ? -10.599 -2.466 5.714 1.00 90.31 75 ALA A O 1
ATOM 542 N N . PRO A 1 76 ? -10.696 -3.521 7.714 1.00 88.75 76 PRO A N 1
ATOM 543 C CA . PRO A 1 76 ? -11.140 -4.789 7.153 1.00 88.75 76 PRO A CA 1
ATOM 544 C C . PRO A 1 76 ? -12.570 -4.658 6.606 1.00 88.75 76 PRO A C 1
ATOM 546 O O . PRO A 1 76 ? -13.347 -3.824 7.070 1.00 88.75 76 PRO A O 1
ATOM 549 N N . GLU A 1 77 ? -12.916 -5.469 5.604 1.00 84.56 77 GLU A N 1
ATOM 550 C CA . GLU A 1 77 ? -14.276 -5.496 5.045 1.00 84.56 77 GLU A CA 1
ATOM 551 C C . GLU A 1 77 ? -15.271 -6.096 6.051 1.00 84.56 77 GLU A C 1
ATOM 553 O O . GLU A 1 77 ? -16.314 -5.505 6.329 1.00 84.56 77 GLU A O 1
ATOM 558 N N . ASP A 1 78 ? -14.908 -7.232 6.654 1.00 83.88 78 ASP A N 1
ATOM 559 C CA . ASP A 1 78 ? -15.599 -7.793 7.815 1.00 83.88 78 ASP A CA 1
ATOM 560 C C . ASP A 1 78 ? -15.000 -7.198 9.097 1.00 83.88 78 ASP A C 1
ATOM 562 O O . ASP A 1 78 ? -13.900 -7.561 9.516 1.00 83.88 78 ASP A O 1
ATOM 566 N N . ASN A 1 79 ? -15.701 -6.222 9.681 1.00 86.19 79 ASN A N 1
ATOM 567 C CA . ASN A 1 79 ? -15.194 -5.378 10.767 1.00 86.19 79 ASN A CA 1
ATOM 568 C C . ASN A 1 79 ? -16.151 -5.318 11.977 1.00 86.19 79 ASN A C 1
ATOM 570 O O . ASN A 1 79 ? -16.665 -4.246 12.324 1.00 86.19 79 ASN A O 1
ATOM 574 N N . PRO A 1 80 ? -16.448 -6.458 12.629 1.00 84.75 80 PRO A N 1
ATOM 575 C CA . PRO A 1 80 ? -17.444 -6.526 13.700 1.00 84.75 80 PRO A CA 1
ATOM 576 C C . PRO A 1 80 ? -17.032 -5.764 14.969 1.00 84.75 80 PRO A C 1
ATOM 578 O O . PRO A 1 80 ? -17.884 -5.402 15.780 1.00 84.75 80 PRO A O 1
ATOM 581 N N . ASP A 1 81 ? -15.739 -5.514 15.159 1.00 88.44 81 ASP A N 1
ATOM 582 C CA . ASP A 1 81 ? -15.167 -4.798 16.299 1.00 88.44 81 ASP A CA 1
ATOM 583 C C . ASP A 1 81 ? -14.961 -3.295 16.043 1.00 88.44 81 ASP A C 1
ATOM 585 O O . ASP A 1 81 ? -14.481 -2.596 16.947 1.00 88.44 81 ASP A O 1
ATOM 589 N N . ARG A 1 82 ? -15.372 -2.812 14.856 1.00 91.31 82 ARG A N 1
ATOM 590 C CA . ARG A 1 82 ? -15.300 -1.414 14.397 1.00 91.31 82 ARG A CA 1
ATOM 591 C C . ARG A 1 82 ? -13.894 -0.838 14.526 1.00 91.31 82 ARG A C 1
ATOM 593 O O . ARG A 1 82 ? -13.705 0.270 15.042 1.00 91.31 82 ARG A O 1
ATOM 600 N N . ALA A 1 83 ? -12.909 -1.613 14.090 1.00 93.94 83 ALA A N 1
ATOM 601 C CA . ALA A 1 83 ? -11.517 -1.219 14.095 1.00 93.94 83 ALA A CA 1
ATOM 602 C C . ALA A 1 83 ? -11.112 -0.515 12.794 1.00 93.94 83 ALA A C 1
ATOM 604 O O . ALA A 1 83 ? -11.595 -0.823 11.704 1.00 93.94 83 ALA A O 1
ATOM 605 N N . PHE A 1 84 ? -10.178 0.421 12.896 1.00 94.44 84 PHE A N 1
ATOM 606 C CA . PHE A 1 84 ? -9.454 0.945 11.745 1.00 94.44 84 PHE A CA 1
ATOM 607 C C . PHE A 1 84 ? -7.978 1.100 12.088 1.00 94.44 84 PHE A C 1
ATOM 609 O O . PHE A 1 84 ? -7.581 1.169 13.252 1.00 94.44 84 PHE A O 1
ATOM 616 N N . TYR A 1 85 ? -7.164 1.134 11.048 1.00 94.56 85 TYR A N 1
ATOM 617 C CA . TYR A 1 85 ? -5.721 1.057 11.134 1.00 94.56 85 TYR A CA 1
ATOM 618 C C . TYR A 1 85 ? -5.111 2.300 10.516 1.00 94.56 85 TYR A C 1
ATOM 620 O O . TYR A 1 85 ? -5.542 2.751 9.453 1.00 94.56 85 TYR A O 1
ATOM 628 N N . VAL A 1 86 ? -4.107 2.838 11.194 1.00 94.31 86 VAL A N 1
ATOM 629 C CA . VAL A 1 86 ? -3.403 4.056 10.817 1.00 94.31 86 VAL A CA 1
ATOM 630 C C . VAL A 1 86 ? -1.922 3.741 10.712 1.00 94.31 86 VAL A C 1
ATOM 632 O O . VAL A 1 86 ? -1.254 3.466 11.708 1.00 94.31 86 VAL A O 1
ATOM 635 N N . GLY A 1 87 ? -1.410 3.766 9.488 1.00 93.56 87 GLY A N 1
ATOM 636 C CA . GLY A 1 87 ? 0.020 3.743 9.228 1.00 93.56 87 GLY A CA 1
ATOM 637 C C . GLY A 1 87 ? 0.593 5.145 9.397 1.00 93.56 87 GLY A C 1
ATOM 638 O O . GLY A 1 87 ? 0.276 6.019 8.584 1.00 93.56 87 GLY A O 1
ATOM 639 N N . SER A 1 88 ? 1.388 5.363 10.450 1.00 91.75 88 SER A N 1
ATOM 640 C CA . SER A 1 88 ? 1.915 6.686 10.806 1.00 91.75 88 SER A CA 1
ATOM 641 C C . SER A 1 88 ? 2.927 7.204 9.785 1.00 91.75 88 SER A C 1
ATOM 643 O O . SER A 1 88 ? 3.926 6.550 9.485 1.00 91.75 88 SER A O 1
ATOM 645 N N . GLY A 1 89 ? 2.713 8.427 9.298 1.00 90.19 89 GLY A N 1
ATOM 646 C CA . GLY A 1 89 ? 3.643 9.103 8.387 1.00 90.19 89 GLY A CA 1
ATOM 647 C C . GLY A 1 89 ? 4.897 9.679 9.046 1.00 90.19 89 GLY A C 1
ATOM 648 O O . GLY A 1 89 ? 5.757 10.206 8.345 1.00 90.19 89 GLY A O 1
ATOM 649 N N . VAL A 1 90 ? 5.010 9.618 10.374 1.00 91.38 90 VAL A N 1
ATOM 650 C CA . VAL A 1 90 ? 6.126 10.219 11.137 1.00 91.38 90 VAL A CA 1
ATOM 651 C C . VAL A 1 90 ? 6.823 9.240 12.077 1.00 91.38 90 VAL A C 1
ATOM 653 O O . VAL A 1 90 ? 7.917 9.530 12.553 1.00 91.38 90 VAL A O 1
ATOM 656 N N . GLU A 1 91 ? 6.221 8.077 12.324 1.00 93.88 91 GLU A N 1
ATOM 657 C CA . GLU A 1 91 ? 6.764 7.038 13.195 1.00 93.88 91 GLU A CA 1
ATOM 658 C C . GLU A 1 91 ? 6.613 5.667 12.536 1.00 93.88 91 GLU A C 1
ATOM 660 O O . GLU A 1 91 ? 5.635 5.435 11.824 1.00 93.88 91 GLU A O 1
ATOM 665 N N . PRO A 1 92 ? 7.532 4.713 12.764 1.00 94.44 92 PRO A N 1
ATOM 666 C CA . PRO A 1 92 ? 7.439 3.370 12.204 1.00 94.44 92 PRO A CA 1
ATOM 667 C C . PRO A 1 92 ? 6.447 2.516 12.999 1.00 94.44 92 PRO A C 1
ATOM 669 O O . PRO A 1 92 ? 6.796 1.435 13.472 1.00 94.44 92 PRO A O 1
ATOM 672 N N . VAL A 1 93 ? 5.231 3.020 13.202 1.00 95.06 93 VAL A N 1
ATOM 673 C CA . VAL A 1 93 ? 4.188 2.394 14.013 1.00 95.06 93 VAL A CA 1
ATOM 674 C C . VAL A 1 93 ? 2.879 2.344 13.236 1.00 95.06 93 VAL A C 1
ATOM 676 O O . VAL A 1 93 ? 2.375 3.360 12.759 1.00 95.06 93 VAL A O 1
ATOM 679 N N . LEU A 1 94 ? 2.321 1.142 13.138 1.00 95.44 94 LEU A N 1
ATOM 680 C CA . LEU A 1 94 ? 0.932 0.927 12.771 1.00 95.44 94 LEU A CA 1
ATOM 681 C C . LEU A 1 94 ? 0.080 0.964 14.030 1.00 95.44 94 LEU A C 1
ATOM 683 O O . LEU A 1 94 ? 0.306 0.191 14.959 1.00 95.44 94 LEU A O 1
ATOM 687 N N . GLN A 1 95 ? -0.918 1.830 14.036 1.00 96.19 95 GLN A N 1
ATOM 688 C CA . GLN A 1 95 ? -1.834 2.011 15.151 1.00 96.19 95 GLN A CA 1
ATOM 689 C C . GLN A 1 95 ? -3.193 1.423 14.793 1.00 96.19 95 GLN A C 1
ATOM 691 O O . GLN A 1 95 ? -3.701 1.637 13.693 1.00 96.19 95 GLN A O 1
ATOM 696 N N . ARG A 1 96 ? -3.793 0.687 15.723 1.00 96.62 96 ARG A N 1
ATOM 697 C CA . ARG A 1 96 ? -5.162 0.183 15.624 1.00 96.62 96 ARG A CA 1
ATOM 698 C C . ARG A 1 96 ? -6.042 0.986 16.557 1.00 96.62 96 ARG A C 1
ATOM 700 O O . ARG A 1 96 ? -5.781 1.060 17.755 1.00 96.62 96 ARG A O 1
ATOM 707 N N . TYR A 1 97 ? -7.102 1.546 16.007 1.00 96.94 97 TYR A N 1
ATOM 708 C CA . TYR A 1 97 ? -8.126 2.276 16.732 1.00 96.94 97 TYR A CA 1
ATOM 709 C C . TYR A 1 97 ? -9.431 1.500 16.697 1.00 96.94 97 TYR A C 1
ATOM 711 O O . TYR A 1 97 ? -9.703 0.784 15.737 1.00 96.94 97 TYR A O 1
ATOM 719 N N . ARG A 1 98 ? -10.257 1.678 17.725 1.00 95.81 98 ARG A N 1
ATOM 720 C CA . ARG A 1 98 ? -11.626 1.164 17.782 1.00 95.81 98 ARG A CA 1
ATOM 721 C C . ARG A 1 98 ? -12.613 2.296 17.987 1.00 95.81 98 ARG A C 1
ATOM 723 O O . ARG A 1 98 ? -12.303 3.274 18.669 1.00 95.81 98 ARG A O 1
ATOM 730 N N . VAL A 1 99 ? -13.798 2.131 17.411 1.00 94.19 99 VAL A N 1
ATOM 731 C CA . VAL A 1 99 ? -14.927 3.049 17.575 1.00 94.19 99 VAL A CA 1
ATOM 732 C C . VAL A 1 99 ? -15.969 2.413 18.497 1.00 94.19 99 VAL A C 1
ATOM 734 O O . VAL A 1 99 ? -16.480 1.329 18.208 1.00 94.19 99 VAL A O 1
ATOM 737 N N . SER A 1 100 ? -16.294 3.080 19.607 1.00 91.50 100 SER A N 1
ATOM 738 C CA . SER A 1 100 ? -17.334 2.626 20.542 1.00 91.50 100 SER A CA 1
ATOM 739 C C . SER A 1 100 ? -18.752 2.776 19.967 1.00 91.50 100 SER A C 1
ATOM 741 O O . SER A 1 100 ? -18.954 3.363 18.906 1.00 91.50 100 SER A O 1
ATOM 743 N N . ASP A 1 101 ? -19.771 2.278 20.673 1.00 88.25 101 ASP A N 1
ATOM 744 C CA . ASP A 1 101 ? -21.181 2.484 20.299 1.00 88.25 101 ASP A CA 1
ATOM 745 C C . ASP A 1 101 ? -21.633 3.950 20.394 1.00 88.25 101 ASP A C 1
ATOM 747 O O . ASP A 1 101 ? -22.616 4.347 19.767 1.00 88.25 101 ASP A O 1
ATOM 751 N N . GLU A 1 102 ? -20.890 4.773 21.127 1.00 86.25 102 GLU A N 1
ATOM 752 C CA . GLU A 1 102 ? -21.092 6.215 21.269 1.00 86.25 102 GLU A CA 1
ATOM 753 C C . GLU A 1 102 ? -20.288 7.040 20.252 1.00 86.25 102 GLU A C 1
ATOM 755 O O . GLU A 1 102 ? -20.309 8.266 20.323 1.00 86.25 102 GLU A O 1
ATOM 760 N N . GLY A 1 103 ? -19.549 6.408 19.333 1.00 85.44 103 GLY A N 1
ATOM 761 C CA . GLY A 1 103 ? -18.735 7.128 18.342 1.00 85.44 103 GLY A CA 1
ATOM 762 C C . GLY A 1 103 ? -17.401 7.627 18.872 1.00 85.44 103 GLY A C 1
ATOM 763 O O . GLY A 1 103 ? -16.715 8.383 18.191 1.00 85.44 103 GLY A O 1
ATOM 764 N N . THR A 1 104 ? -17.001 7.195 20.069 1.00 89.69 104 THR A N 1
ATOM 765 C CA . THR A 1 104 ? -15.700 7.569 20.623 1.00 89.69 104 THR A CA 1
ATOM 766 C C . THR A 1 104 ? -14.607 6.707 20.008 1.00 89.69 104 THR A C 1
ATOM 768 O O . THR A 1 104 ? -14.701 5.479 20.012 1.00 89.69 104 THR A O 1
ATOM 771 N N . VAL A 1 105 ? -13.559 7.356 19.505 1.00 94.31 105 VAL A N 1
ATOM 772 C CA . VAL A 1 105 ? -12.363 6.697 18.978 1.00 94.31 105 VAL A CA 1
ATOM 773 C C . VAL A 1 105 ? -11.345 6.499 20.098 1.00 94.31 105 VAL A C 1
ATOM 775 O O . VAL A 1 105 ? -11.028 7.436 20.830 1.00 94.31 105 VAL A O 1
ATOM 778 N N . SER A 1 106 ? -10.792 5.295 20.211 1.00 95.50 106 SER A N 1
ATOM 779 C CA . SER A 1 106 ? -9.729 4.978 21.169 1.00 95.50 106 SER A CA 1
ATOM 780 C C . SER A 1 106 ? -8.645 4.117 20.535 1.00 95.50 106 SER A C 1
ATOM 782 O O . SER A 1 106 ? -8.960 3.185 19.796 1.00 95.50 106 SER A O 1
ATOM 784 N N . LEU A 1 107 ? -7.380 4.400 20.855 1.00 97.06 107 LEU A N 1
ATOM 785 C CA . LEU A 1 107 ? -6.254 3.534 20.507 1.00 97.06 107 LEU A CA 1
ATOM 786 C C . LEU A 1 107 ? -6.398 2.191 21.240 1.00 97.06 107 LEU A C 1
ATOM 788 O O . LEU A 1 107 ? -6.561 2.168 22.459 1.00 97.06 107 LEU A O 1
ATOM 792 N N . ASP A 1 108 ? -6.343 1.094 20.493 1.00 97.31 108 ASP A N 1
ATOM 793 C CA . ASP A 1 108 ? -6.547 -0.274 20.986 1.00 97.31 108 ASP A CA 1
ATOM 794 C C . ASP A 1 108 ? -5.277 -1.133 20.877 1.00 97.31 108 ASP A C 1
ATOM 796 O O . ASP A 1 108 ? -5.108 -2.087 21.632 1.00 97.31 108 ASP A O 1
ATOM 800 N N . GLY A 1 109 ? -4.341 -0.776 19.993 1.00 97.62 109 GLY A N 1
ATOM 801 C CA . GLY A 1 109 ? -3.049 -1.449 19.905 1.00 97.62 109 GLY A CA 1
ATOM 802 C C . GLY A 1 109 ? -2.076 -0.778 18.944 1.00 97.62 109 GLY A C 1
ATOM 803 O O . GLY A 1 109 ? -2.458 0.071 18.140 1.00 97.62 109 GLY A O 1
ATOM 804 N N . GLU A 1 110 ? -0.810 -1.180 19.023 1.00 97.44 110 GLU A N 1
ATOM 805 C CA . GLU A 1 110 ? 0.277 -0.639 18.208 1.00 97.44 110 GLU A CA 1
ATOM 806 C C . GLU A 1 110 ? 1.239 -1.749 17.780 1.00 97.44 110 GLU A C 1
ATOM 808 O O . GLU A 1 110 ? 1.545 -2.653 18.557 1.00 97.44 110 GLU A O 1
ATOM 813 N N . LEU A 1 111 ? 1.743 -1.650 16.552 1.00 96.94 111 LEU A N 1
ATOM 814 C CA . LEU A 1 111 ? 2.746 -2.539 15.976 1.00 96.94 111 LEU A CA 1
ATOM 815 C C . LEU A 1 111 ? 3.912 -1.706 15.440 1.00 96.94 111 LEU A C 1
ATOM 817 O O . LEU A 1 111 ? 3.717 -0.854 14.577 1.00 96.94 111 LEU A O 1
ATOM 821 N N . SER A 1 112 ? 5.134 -1.973 15.908 1.00 95.62 112 SER A N 1
ATOM 822 C CA . SER A 1 112 ? 6.328 -1.253 15.454 1.00 95.62 112 SER A CA 1
ATOM 823 C C . SER A 1 112 ? 7.093 -1.991 14.352 1.00 95.62 112 SER A C 1
ATOM 825 O O . SER A 1 112 ? 7.409 -3.173 14.475 1.00 95.62 112 SER A O 1
ATOM 827 N N . PHE A 1 113 ? 7.491 -1.241 13.326 1.00 95.12 113 PHE A N 1
ATOM 828 C CA . PHE A 1 113 ? 8.379 -1.654 12.239 1.00 95.12 113 PHE A CA 1
ATOM 829 C C . PHE A 1 113 ? 9.825 -1.163 12.423 1.00 95.12 113 PHE A C 1
ATOM 831 O O . PHE A 1 113 ? 10.664 -1.381 11.550 1.00 95.12 113 PHE A O 1
ATOM 838 N N . ALA A 1 114 ? 10.160 -0.525 13.554 1.00 93.62 114 ALA A N 1
ATOM 839 C CA . ALA A 1 114 ? 11.500 0.028 13.793 1.00 93.62 114 ALA A CA 1
ATOM 840 C C . ALA A 1 114 ? 12.610 -1.039 13.696 1.00 93.62 114 ALA A C 1
ATOM 842 O O . ALA A 1 114 ? 13.706 -0.765 13.209 1.00 93.62 114 ALA A O 1
ATOM 843 N N . GLY A 1 115 ? 12.308 -2.278 14.104 1.00 93.69 115 GLY A N 1
ATOM 844 C CA . GLY A 1 115 ? 13.222 -3.422 13.993 1.00 93.69 115 GLY A CA 1
ATOM 845 C C . GLY A 1 115 ? 13.559 -3.835 12.555 1.00 93.69 115 GLY A C 1
ATOM 846 O O . GLY A 1 115 ? 14.521 -4.570 12.353 1.00 93.69 115 GLY A O 1
ATOM 847 N N . TYR A 1 116 ? 12.815 -3.331 11.568 1.00 92.44 116 TYR A N 1
ATOM 848 C CA . TYR A 1 116 ? 12.968 -3.634 10.143 1.00 92.44 116 TYR A CA 1
ATOM 849 C C . TYR A 1 116 ? 13.538 -2.449 9.351 1.00 92.44 116 TYR A C 1
ATOM 851 O O . TYR A 1 116 ? 13.426 -2.393 8.132 1.00 92.44 116 TYR A O 1
ATOM 859 N N . GLY A 1 117 ? 14.149 -1.477 10.039 1.00 90.44 117 GLY A N 1
ATOM 860 C CA . GLY A 1 117 ? 14.805 -0.332 9.401 1.00 90.44 117 GLY A CA 1
ATOM 861 C C . GLY A 1 117 ? 13.849 0.753 8.901 1.00 90.44 117 GLY A C 1
ATOM 862 O O . GLY A 1 117 ? 14.290 1.679 8.222 1.00 90.44 117 GLY A O 1
ATOM 863 N N . LYS A 1 118 ? 12.559 0.673 9.246 1.00 89.94 118 LYS A N 1
ATOM 864 C CA . LYS A 1 118 ? 11.580 1.707 8.903 1.00 89.94 118 LYS A CA 1
ATOM 865 C C . LYS A 1 118 ? 11.689 2.914 9.832 1.00 89.94 118 LYS A C 1
ATOM 867 O O . LYS A 1 118 ? 11.917 2.774 11.032 1.00 89.94 118 LYS A O 1
ATOM 872 N N . THR A 1 119 ? 11.457 4.096 9.270 1.00 90.31 119 THR A N 1
ATOM 873 C CA . THR A 1 119 ? 11.343 5.371 10.003 1.00 90.31 119 THR A CA 1
ATOM 874 C C . THR A 1 119 ? 9.908 5.883 10.087 1.00 90.31 119 THR A C 1
ATOM 876 O O . THR A 1 119 ? 9.613 6.735 10.913 1.00 90.31 119 THR A O 1
ATOM 879 N N . SER A 1 120 ? 9.028 5.348 9.247 1.00 88.25 120 SER A N 1
ATOM 880 C CA . SER A 1 120 ? 7.598 5.627 9.179 1.00 88.25 120 SER A CA 1
ATOM 881 C C . SER A 1 120 ? 6.855 4.332 8.840 1.00 88.25 120 SER A C 1
ATOM 883 O O . SER A 1 120 ? 7.454 3.372 8.345 1.00 88.25 120 SER A O 1
ATOM 885 N N . ALA A 1 121 ? 5.570 4.269 9.157 1.00 85.88 121 ALA A N 1
ATOM 886 C CA . ALA A 1 121 ? 4.669 3.189 8.777 1.00 85.88 121 ALA A CA 1
ATOM 887 C C . ALA A 1 121 ? 3.589 3.702 7.821 1.00 85.88 121 ALA A C 1
ATOM 889 O O . ALA A 1 121 ? 2.510 3.123 7.750 1.00 85.88 121 ALA A O 1
ATOM 890 N N . ASP A 1 122 ? 3.865 4.775 7.073 1.00 78.00 122 ASP A N 1
ATOM 891 C CA . ASP A 1 122 ? 3.036 5.157 5.945 1.00 78.00 122 ASP A CA 1
ATOM 892 C C . ASP A 1 122 ? 3.079 4.020 4.929 1.00 78.00 122 ASP A C 1
ATOM 894 O O . ASP A 1 122 ? 4.049 3.766 4.210 1.00 78.00 122 ASP A O 1
ATOM 898 N N . PHE A 1 123 ? 1.984 3.279 4.897 1.00 66.69 123 PHE A N 1
ATOM 899 C CA . PHE A 1 123 ? 1.742 2.271 3.895 1.00 66.69 123 PHE A CA 1
ATOM 900 C C . PHE A 1 123 ? 1.298 3.012 2.651 1.00 66.69 123 PHE A C 1
ATOM 902 O O . PHE A 1 123 ? 0.096 3.085 2.394 1.00 66.69 123 PHE A O 1
ATOM 909 N N . ASN A 1 124 ? 2.261 3.648 1.969 1.00 63.34 124 ASN A N 1
ATOM 910 C CA . ASN A 1 124 ? 2.104 4.332 0.685 1.00 63.34 124 ASN A CA 1
ATOM 911 C C . ASN A 1 124 ? 0.829 3.857 -0.014 1.00 63.34 124 ASN A C 1
ATOM 913 O O . ASN A 1 124 ? 0.779 2.737 -0.499 1.00 63.34 124 ASN A O 1
ATOM 917 N N . PHE A 1 125 ? -0.223 4.676 0.008 1.00 53.16 125 PHE A N 1
ATOM 918 C CA . PHE A 1 125 ? -1.455 4.408 -0.730 1.00 53.16 125 PHE A CA 1
ATOM 919 C C . PHE A 1 125 ? -2.019 2.972 -0.559 1.00 53.16 125 PHE A C 1
ATOM 921 O O . PHE A 1 125 ? -2.080 2.202 -1.512 1.00 53.16 125 PHE A O 1
ATOM 928 N N . GLY A 1 126 ? -2.486 2.609 0.642 1.00 58.12 126 GLY A N 1
ATOM 929 C CA . GLY A 1 126 ? -3.440 1.500 0.827 1.00 58.12 126 GLY A CA 1
ATOM 930 C C . GLY A 1 126 ? -2.884 0.084 0.627 1.00 58.12 126 GLY A C 1
ATOM 931 O O . GLY A 1 126 ? -3.571 -0.770 0.074 1.00 58.12 126 GLY A O 1
ATOM 932 N N . TRP A 1 127 ? -1.646 -0.177 1.055 1.00 73.31 127 TRP A N 1
ATOM 933 C CA . TRP A 1 127 ? -0.997 -1.494 0.905 1.00 73.31 127 TRP A CA 1
ATOM 934 C C . TRP A 1 127 ? -1.286 -2.508 2.009 1.00 73.31 127 TRP A C 1
ATOM 936 O O . TRP A 1 127 ? -0.818 -3.640 1.903 1.00 73.31 127 TRP A O 1
ATOM 946 N N . LEU A 1 128 ? -2.023 -2.131 3.057 1.00 89.31 128 LEU A N 1
ATOM 947 C CA . LEU A 1 128 ? -2.452 -3.087 4.073 1.00 89.31 128 LEU A CA 1
ATOM 948 C C . LEU A 1 128 ? -3.679 -3.849 3.561 1.00 89.31 128 LEU A C 1
ATOM 950 O O . LEU A 1 128 ? -4.777 -3.297 3.498 1.00 89.31 128 LEU A O 1
ATOM 954 N N . VAL A 1 129 ? -3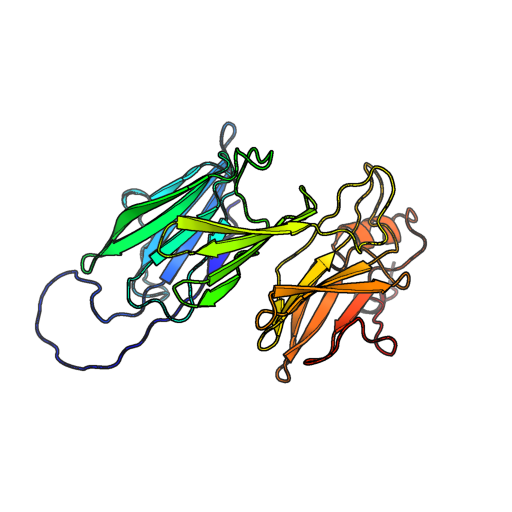.483 -5.110 3.187 1.00 92.62 129 VAL A N 1
ATOM 955 C CA . VAL A 1 129 ? -4.549 -5.995 2.703 1.00 92.62 129 VAL A CA 1
ATOM 956 C C . VAL A 1 129 ? -4.959 -6.944 3.819 1.00 92.62 129 VAL A C 1
ATOM 958 O O . VAL A 1 129 ? -4.156 -7.766 4.255 1.00 92.62 129 VAL A O 1
ATOM 961 N N . PHE A 1 130 ? -6.210 -6.853 4.263 1.00 93.44 130 PHE A N 1
ATOM 962 C CA . PHE A 1 130 ? -6.785 -7.756 5.261 1.00 93.44 130 PHE A CA 1
ATOM 963 C C . PHE A 1 130 ? -7.299 -9.024 4.575 1.00 93.44 130 PHE A C 1
ATOM 965 O O . PHE A 1 130 ? -8.249 -8.956 3.798 1.00 93.44 130 PHE A O 1
ATOM 972 N N . ALA A 1 131 ? -6.677 -10.169 4.857 1.00 94.00 131 ALA A N 1
ATOM 973 C CA . ALA A 1 131 ? -7.132 -11.471 4.365 1.00 94.00 131 ALA A CA 1
ATOM 974 C C . ALA A 1 131 ? -8.139 -12.125 5.326 1.00 94.00 131 ALA A C 1
ATOM 976 O O . ALA A 1 131 ? -9.045 -12.836 4.900 1.00 94.00 131 ALA A O 1
ATOM 977 N N . SER A 1 132 ? -7.997 -11.857 6.624 1.00 93.19 132 SER A N 1
ATOM 978 C CA . SER A 1 132 ? -8.908 -12.277 7.691 1.00 93.19 132 SER A CA 1
ATOM 979 C C . SER A 1 132 ? -8.763 -11.348 8.905 1.00 93.19 132 SER A C 1
ATOM 981 O O . SER A 1 132 ? -7.934 -10.436 8.918 1.00 93.19 132 SER A O 1
ATOM 983 N N . ALA A 1 133 ? -9.542 -11.596 9.963 1.00 92.00 133 ALA A N 1
ATOM 984 C CA . ALA A 1 133 ? -9.422 -10.873 11.233 1.00 92.00 133 ALA A CA 1
ATOM 985 C C . ALA A 1 133 ? -8.050 -11.055 11.920 1.00 92.00 133 ALA A C 1
ATOM 987 O O . ALA A 1 133 ? -7.645 -10.235 12.743 1.00 92.00 133 ALA A O 1
ATOM 988 N N . ASP A 1 134 ? -7.332 -12.131 11.601 1.00 95.25 134 ASP A N 1
ATOM 989 C CA . ASP A 1 134 ? -6.054 -12.520 12.202 1.00 95.25 134 ASP A CA 1
ATOM 990 C C . ASP A 1 134 ? -4.892 -12.573 11.197 1.00 95.25 134 ASP A C 1
ATOM 992 O O . ASP A 1 134 ? -3.775 -12.916 11.584 1.00 95.25 134 ASP A O 1
ATOM 996 N N . LYS A 1 135 ? -5.115 -12.176 9.937 1.00 96.81 135 LYS A N 1
ATOM 997 C CA . LYS A 1 135 ? -4.080 -12.146 8.899 1.00 96.81 135 LYS A CA 1
ATOM 998 C C . LYS A 1 135 ? -4.240 -10.947 7.972 1.00 96.81 135 LYS A C 1
ATOM 1000 O O . LYS A 1 135 ? -5.276 -10.756 7.332 1.00 96.81 135 LYS A O 1
ATOM 1005 N N . ALA A 1 136 ? -3.178 -10.165 7.851 1.00 95.94 136 ALA A N 1
ATOM 1006 C CA . ALA A 1 136 ? -3.052 -9.113 6.857 1.00 95.94 136 ALA A CA 1
ATOM 1007 C C . ALA A 1 136 ? -1.643 -9.087 6.261 1.00 95.94 136 ALA A C 1
ATOM 1009 O O . ALA A 1 136 ? -0.683 -9.588 6.851 1.00 95.94 136 ALA A O 1
ATOM 1010 N N . TYR A 1 137 ? -1.535 -8.479 5.087 1.00 95.81 137 TYR A N 1
ATOM 1011 C CA . TYR A 1 137 ? -0.307 -8.383 4.314 1.00 95.81 137 TYR A CA 1
ATOM 1012 C C . TYR A 1 137 ? 0.058 -6.929 4.076 1.00 95.81 137 TYR A C 1
ATOM 1014 O O . TYR A 1 137 ? -0.809 -6.096 3.808 1.00 95.81 137 TYR A O 1
ATOM 1022 N N . TYR A 1 138 ? 1.353 -6.644 4.119 1.00 93.44 138 TYR A N 1
ATOM 1023 C CA . TYR A 1 138 ? 1.912 -5.352 3.752 1.00 93.44 138 TYR A CA 1
ATOM 1024 C C . TYR A 1 138 ? 3.190 -5.556 2.938 1.00 93.44 138 TYR A C 1
ATOM 1026 O O . TYR A 1 138 ? 4.183 -6.077 3.439 1.00 93.44 138 TYR A O 1
ATOM 1034 N N . VAL A 1 139 ? 3.164 -5.147 1.671 1.00 92.31 139 VAL A N 1
ATOM 1035 C CA . VAL A 1 139 ? 4.337 -5.182 0.789 1.00 92.31 139 VAL A CA 1
ATOM 1036 C C . VAL A 1 139 ? 5.108 -3.879 0.949 1.00 92.31 139 VAL A C 1
ATOM 1038 O O . VAL A 1 139 ? 4.652 -2.827 0.510 1.00 92.31 139 VAL A O 1
ATOM 1041 N N . ASP A 1 140 ? 6.288 -3.938 1.557 1.00 91.38 140 ASP A N 1
ATOM 1042 C CA . ASP A 1 140 ? 7.179 -2.794 1.682 1.00 91.38 140 ASP A CA 1
ATOM 1043 C C . ASP A 1 140 ? 8.247 -2.804 0.595 1.00 91.38 140 ASP A C 1
ATOM 1045 O O . ASP A 1 140 ? 9.264 -3.492 0.683 1.00 91.38 140 ASP A O 1
ATOM 1049 N N . VAL A 1 141 ? 8.046 -1.976 -0.423 1.00 89.19 141 VAL A N 1
ATOM 1050 C CA . VAL A 1 141 ? 9.002 -1.855 -1.527 1.00 89.19 141 VAL A CA 1
ATOM 1051 C C . VAL A 1 141 ? 10.276 -1.102 -1.132 1.00 89.19 141 VAL A C 1
ATOM 1053 O O . VAL A 1 141 ? 11.292 -1.246 -1.799 1.00 89.19 141 VAL A O 1
ATOM 1056 N N . GLN A 1 142 ? 10.274 -0.336 -0.034 1.00 87.44 142 GLN A N 1
ATOM 1057 C CA . GLN A 1 142 ? 11.475 0.381 0.417 1.00 87.44 142 GLN A CA 1
ATOM 1058 C C . GLN A 1 142 ? 12.492 -0.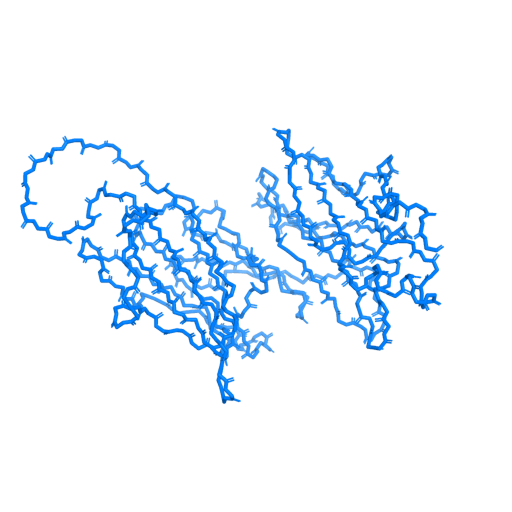566 1.060 1.00 87.44 142 GLN A C 1
ATOM 1060 O O . GLN A 1 142 ? 13.695 -0.423 0.850 1.00 87.44 142 GLN A O 1
ATOM 1065 N N . THR A 1 143 ? 12.007 -1.539 1.834 1.00 90.25 143 THR A N 1
ATOM 1066 C CA . THR A 1 143 ? 12.839 -2.568 2.479 1.00 90.25 143 THR A CA 1
ATOM 1067 C C . THR A 1 143 ? 12.844 -3.894 1.720 1.00 90.25 143 THR A C 1
ATOM 1069 O O . THR A 1 143 ? 13.504 -4.833 2.158 1.00 90.25 143 THR A O 1
ATOM 1072 N N . LEU A 1 144 ? 12.128 -3.977 0.590 1.00 92.44 144 LEU A N 1
ATOM 1073 C CA . LEU A 1 144 ? 11.949 -5.197 -0.202 1.00 92.44 144 LEU A CA 1
ATOM 1074 C C . LEU A 1 144 ? 11.504 -6.382 0.667 1.00 92.44 144 LEU A C 1
ATOM 1076 O O . LEU A 1 144 ? 12.082 -7.467 0.627 1.00 92.44 144 LEU A O 1
ATOM 1080 N N . THR A 1 145 ? 10.476 -6.155 1.483 1.00 94.38 145 THR A N 1
ATOM 1081 C CA . THR A 1 145 ? 9.943 -7.149 2.419 1.00 94.38 145 THR A CA 1
ATOM 1082 C C . THR A 1 145 ? 8.425 -7.226 2.313 1.00 94.38 145 THR A C 1
ATOM 1084 O O . THR A 1 145 ? 7.737 -6.208 2.371 1.00 94.38 145 THR A O 1
ATOM 1087 N N . LEU A 1 146 ? 7.885 -8.437 2.195 1.00 95.81 146 LEU A N 1
ATOM 1088 C CA . LEU A 1 146 ? 6.484 -8.710 2.491 1.00 95.81 146 LEU A CA 1
ATOM 1089 C C . LEU A 1 146 ? 6.355 -8.989 3.989 1.00 95.81 146 LEU A C 1
ATOM 1091 O O . LEU A 1 146 ? 6.959 -9.928 4.504 1.00 95.81 146 LEU A O 1
ATOM 1095 N N . PHE A 1 147 ? 5.539 -8.200 4.675 1.00 96.12 147 PHE A N 1
ATOM 1096 C CA . PHE A 1 147 ? 5.136 -8.435 6.053 1.00 96.12 147 PHE A CA 1
ATOM 1097 C C . PHE A 1 147 ? 3.809 -9.184 6.086 1.00 96.12 147 PHE A C 1
ATOM 1099 O O . PHE A 1 147 ? 2.845 -8.763 5.444 1.00 96.12 147 PHE A O 1
ATOM 1106 N N . ILE A 1 148 ? 3.756 -10.250 6.879 1.00 97.81 148 ILE A N 1
ATOM 1107 C CA . ILE A 1 148 ? 2.523 -10.933 7.266 1.00 97.81 148 ILE A CA 1
ATOM 1108 C C . ILE A 1 148 ? 2.297 -10.612 8.739 1.00 97.81 148 ILE A C 1
ATOM 1110 O O . ILE A 1 148 ? 3.194 -10.796 9.567 1.00 97.81 148 ILE A O 1
ATOM 1114 N N . LEU A 1 149 ? 1.128 -10.075 9.069 1.00 96.62 149 LEU A N 1
ATOM 1115 C CA . LEU A 1 149 ? 0.821 -9.586 10.409 1.00 96.62 149 LEU A CA 1
ATOM 1116 C C . LEU A 1 149 ? -0.536 -10.080 10.900 1.00 96.62 149 LEU A C 1
ATOM 1118 O O . LEU A 1 149 ? -1.443 -10.313 10.102 1.00 96.62 149 LEU A O 1
ATOM 1122 N N . ASN A 1 150 ? -0.678 -10.192 12.219 1.00 97.25 150 ASN A N 1
ATOM 1123 C CA . ASN A 1 150 ? -1.958 -10.391 12.882 1.00 97.25 150 ASN A CA 1
ATOM 1124 C C . ASN A 1 150 ? -2.519 -9.015 13.275 1.00 97.25 150 ASN A C 1
ATOM 1126 O O . ASN A 1 150 ? -1.989 -8.377 14.193 1.00 97.25 150 ASN A O 1
ATOM 1130 N N . PRO A 1 151 ? -3.576 -8.528 12.599 1.00 95.62 151 PRO A N 1
ATOM 1131 C CA . PRO A 1 151 ? -4.097 -7.190 12.827 1.00 95.62 151 PRO A CA 1
ATOM 1132 C C . PRO A 1 151 ? -4.909 -7.093 14.127 1.00 95.62 151 PRO A C 1
ATOM 1134 O O . PRO A 1 151 ? -5.087 -5.992 14.640 1.00 95.62 151 PRO A O 1
ATOM 1137 N N . THR A 1 152 ? -5.378 -8.205 14.699 1.00 95.06 152 THR A N 1
ATOM 1138 C CA . THR A 1 152 ? -6.043 -8.203 16.012 1.00 95.06 152 THR A CA 1
ATOM 1139 C C . THR A 1 152 ? -5.017 -8.114 17.141 1.00 95.06 152 THR A C 1
ATOM 1141 O O . THR A 1 152 ? -5.155 -7.288 18.043 1.00 95.06 152 THR A O 1
ATOM 1144 N N . GLU A 1 153 ? -3.967 -8.934 17.082 1.00 97.19 153 GLU A N 1
ATOM 1145 C CA . GLU A 1 153 ? -2.915 -8.986 18.107 1.00 97.19 153 GLU A CA 1
ATOM 1146 C C . GLU A 1 153 ? -1.866 -7.876 17.961 1.00 97.19 153 GLU A C 1
ATOM 1148 O O . GLU A 1 153 ? -1.089 -7.653 18.887 1.00 97.19 153 GLU A O 1
ATOM 1153 N N . MET A 1 154 ? -1.850 -7.174 16.823 1.00 97.19 154 MET A N 1
ATOM 1154 C CA . MET A 1 154 ? -0.859 -6.148 16.479 1.00 97.19 154 MET A CA 1
ATOM 1155 C C . MET A 1 154 ? 0.575 -6.691 16.508 1.00 97.19 154 MET A C 1
ATOM 1157 O O . MET A 1 154 ? 1.488 -6.092 17.077 1.00 97.19 154 MET A O 1
ATOM 1161 N N . THR A 1 155 ? 0.780 -7.842 15.867 1.00 98.00 155 THR A N 1
ATOM 1162 C CA . THR A 1 155 ? 2.072 -8.540 15.794 1.00 98.00 155 THR A CA 1
ATOM 1163 C C . THR A 1 155 ? 2.455 -8.845 14.348 1.00 98.00 155 THR A C 1
ATOM 1165 O O . THR A 1 155 ? 1.597 -9.096 13.507 1.00 98.00 155 THR A O 1
ATOM 1168 N N . ILE A 1 156 ? 3.756 -8.840 14.042 1.00 97.81 156 ILE A N 1
ATOM 1169 C CA . ILE A 1 156 ? 4.274 -9.416 12.791 1.00 97.81 156 ILE A CA 1
ATOM 1170 C C . ILE A 1 156 ? 4.422 -10.916 13.016 1.00 97.81 156 ILE A C 1
ATOM 1172 O O . ILE A 1 156 ? 5.132 -11.333 13.932 1.00 97.81 156 ILE A O 1
ATOM 1176 N N . THR A 1 157 ? 3.739 -11.711 12.200 1.00 98.38 157 THR A N 1
ATOM 1177 C CA . THR A 1 157 ? 3.742 -13.173 12.293 1.00 98.38 157 THR A CA 1
ATOM 1178 C C . THR A 1 157 ? 4.799 -13.796 11.395 1.00 98.38 157 THR A C 1
ATOM 1180 O O . THR A 1 157 ? 5.343 -14.836 11.756 1.00 98.38 157 THR A O 1
ATOM 1183 N N . ASP A 1 158 ? 5.102 -13.170 10.254 1.00 98.25 158 ASP A N 1
ATOM 1184 C CA . ASP A 1 158 ? 6.157 -13.622 9.345 1.00 98.25 158 ASP A CA 1
ATOM 1185 C C . ASP A 1 158 ? 6.667 -12.488 8.440 1.00 98.25 158 ASP A C 1
ATOM 1187 O O . ASP A 1 158 ? 6.004 -11.457 8.271 1.00 98.25 158 ASP A O 1
ATOM 1191 N N . THR A 1 159 ? 7.837 -12.685 7.832 1.00 98.06 159 THR A N 1
ATOM 1192 C CA . THR A 1 159 ? 8.372 -11.804 6.787 1.00 98.06 159 THR A CA 1
ATOM 1193 C C . THR A 1 159 ? 9.027 -12.591 5.664 1.00 98.06 159 THR A C 1
ATOM 1195 O O . THR A 1 159 ? 9.843 -13.478 5.915 1.00 98.06 159 THR A O 1
ATOM 1198 N N . ILE A 1 160 ? 8.769 -12.187 4.424 1.00 98.25 160 ILE A N 1
ATOM 1199 C CA . ILE A 1 160 ? 9.336 -12.807 3.225 1.00 98.25 160 ILE A CA 1
ATOM 1200 C C . ILE A 1 160 ? 10.132 -11.754 2.455 1.00 98.25 160 ILE A C 1
ATOM 1202 O O . ILE A 1 160 ? 9.641 -10.654 2.203 1.00 98.25 160 ILE A O 1
ATOM 1206 N N . ALA A 1 161 ? 11.370 -12.085 2.085 1.00 97.75 161 ALA A N 1
ATOM 1207 C CA . ALA A 1 161 ? 12.205 -11.207 1.273 1.00 97.75 161 ALA A CA 1
ATOM 1208 C C . ALA A 1 161 ? 11.682 -11.134 -0.170 1.00 97.75 161 ALA A C 1
ATOM 1210 O O . ALA A 1 161 ? 11.318 -12.151 -0.759 1.00 97.75 161 ALA A O 1
ATOM 1211 N N . ILE A 1 162 ? 11.675 -9.931 -0.737 1.00 96.31 162 ILE A N 1
ATOM 1212 C CA . ILE A 1 162 ? 11.308 -9.661 -2.129 1.00 96.31 162 ILE A CA 1
ATOM 1213 C C . ILE A 1 162 ? 12.605 -9.612 -2.943 1.00 96.31 162 ILE A C 1
ATOM 1215 O O . ILE A 1 162 ? 13.277 -8.583 -2.996 1.00 96.31 162 ILE A O 1
ATOM 1219 N N . ASP A 1 163 ? 12.978 -10.731 -3.557 1.00 96.19 163 ASP A N 1
ATOM 1220 C CA . ASP A 1 163 ? 14.271 -10.918 -4.234 1.00 96.19 163 ASP A CA 1
ATOM 1221 C C . ASP A 1 163 ? 14.162 -11.270 -5.728 1.00 96.19 163 ASP A C 1
ATOM 1223 O O . ASP A 1 163 ? 15.180 -11.397 -6.407 1.00 96.19 163 ASP A O 1
ATOM 1227 N N . GLY A 1 164 ? 12.940 -11.397 -6.253 1.00 95.38 164 GLY A N 1
ATOM 1228 C CA . GLY A 1 164 ? 12.691 -11.762 -7.651 1.00 95.38 164 GLY A CA 1
ATOM 1229 C C . GLY A 1 164 ? 12.479 -10.593 -8.613 1.00 95.38 164 GLY A C 1
ATOM 1230 O O . GLY A 1 164 ? 12.208 -10.835 -9.788 1.00 95.38 164 GLY A O 1
ATOM 1231 N N . LEU A 1 165 ? 12.597 -9.346 -8.145 1.00 96.44 165 LEU A N 1
ATOM 1232 C CA . LEU A 1 165 ? 12.547 -8.171 -9.018 1.00 96.44 165 LEU A CA 1
ATOM 1233 C C . LEU A 1 165 ? 13.832 -8.070 -9.852 1.00 96.44 165 LEU A C 1
ATOM 1235 O O . LEU A 1 165 ? 14.938 -8.215 -9.331 1.00 96.44 165 LEU A O 1
ATOM 1239 N N . VAL A 1 166 ? 13.683 -7.764 -11.139 1.00 96.12 166 VAL A N 1
ATOM 1240 C CA . VAL A 1 166 ? 14.775 -7.456 -12.070 1.00 96.12 166 VAL A CA 1
ATOM 1241 C C . VAL A 1 166 ? 15.555 -6.240 -11.582 1.00 96.12 166 VAL A C 1
ATOM 1243 O O . VAL A 1 166 ? 16.785 -6.269 -11.569 1.00 96.12 166 VAL A O 1
ATOM 1246 N N . GLY A 1 167 ? 14.852 -5.193 -11.145 1.00 92.56 167 GLY A N 1
ATOM 1247 C CA . GLY A 1 167 ? 15.487 -4.041 -10.526 1.00 92.56 167 GLY A CA 1
ATOM 1248 C C . GLY A 1 167 ? 16.072 -3.014 -11.492 1.00 92.56 167 GLY A C 1
ATOM 1249 O O . GLY A 1 167 ? 16.262 -3.248 -12.687 1.00 92.56 167 GLY A O 1
ATOM 1250 N N . VAL A 1 168 ? 16.401 -1.847 -10.937 1.00 92.19 168 VAL A N 1
ATOM 1251 C CA . VAL A 1 168 ? 17.257 -0.844 -11.581 1.00 92.19 168 VAL A CA 1
ATOM 1252 C C . VAL A 1 168 ? 18.340 -0.435 -10.588 1.00 92.19 168 VAL A C 1
ATOM 1254 O O . VAL A 1 168 ? 18.040 0.051 -9.498 1.00 92.19 168 VAL A O 1
ATOM 1257 N N . ASP A 1 169 ? 19.604 -0.622 -10.970 1.00 91.12 169 ASP A N 1
ATOM 1258 C CA . ASP A 1 169 ? 20.752 -0.376 -10.096 1.00 91.12 169 ASP A CA 1
ATOM 1259 C C . ASP A 1 169 ? 20.732 1.033 -9.486 1.00 91.12 169 ASP A C 1
ATOM 1261 O O . ASP A 1 169 ? 20.698 2.046 -10.187 1.00 91.12 169 ASP A O 1
ATOM 1265 N N . GLY A 1 170 ? 20.791 1.095 -8.153 1.00 88.69 170 GLY A N 1
ATOM 1266 C CA . GLY A 1 170 ? 20.836 2.353 -7.404 1.00 88.69 170 GLY A CA 1
ATOM 1267 C C . GLY A 1 170 ? 19.524 3.144 -7.390 1.00 88.69 170 GLY A C 1
ATOM 1268 O O . GLY A 1 170 ? 19.525 4.293 -6.947 1.00 88.69 170 GLY A O 1
ATOM 1269 N N . VAL A 1 171 ? 18.418 2.558 -7.852 1.00 92.06 171 VAL A N 1
ATOM 1270 C CA . VAL A 1 171 ? 17.090 3.178 -7.849 1.00 92.06 171 VAL A CA 1
ATOM 1271 C C . VAL A 1 171 ? 16.196 2.411 -6.889 1.00 92.06 171 VAL A C 1
ATOM 1273 O O . VAL A 1 171 ? 16.128 1.190 -6.931 1.00 92.06 171 VAL A O 1
ATOM 1276 N N . VAL A 1 172 ? 15.508 3.132 -6.010 1.00 87.75 172 VAL A N 1
ATOM 1277 C CA . VAL A 1 172 ? 14.536 2.534 -5.090 1.00 87.75 172 VAL A CA 1
ATOM 1278 C C . VAL A 1 172 ? 13.220 2.321 -5.845 1.00 87.75 172 VAL A C 1
ATOM 1280 O O . VAL A 1 172 ? 12.780 3.244 -6.542 1.00 87.75 172 VAL A O 1
ATOM 1283 N N . PRO A 1 173 ? 12.580 1.143 -5.739 1.00 91.62 173 PRO A N 1
ATOM 1284 C CA . PRO A 1 173 ? 11.300 0.919 -6.387 1.00 91.62 173 PRO A CA 1
ATOM 1285 C C . PRO A 1 173 ? 10.206 1.777 -5.754 1.00 91.62 173 PRO A C 1
ATOM 1287 O O . PRO A 1 173 ? 10.223 2.132 -4.573 1.00 91.62 173 PRO A O 1
ATOM 1290 N N . SER A 1 174 ? 9.211 2.076 -6.569 1.00 89.94 174 SER A N 1
ATOM 1291 C CA . SER A 1 174 ? 7.959 2.695 -6.174 1.00 89.94 174 SER A CA 1
ATOM 1292 C C . SER A 1 174 ? 6.818 1.793 -6.615 1.00 89.94 174 SER A C 1
ATOM 1294 O O . SER A 1 174 ? 6.921 1.077 -7.610 1.00 89.94 174 SER A O 1
ATOM 1296 N N . SER A 1 175 ? 5.716 1.849 -5.890 1.00 89.88 175 SER A N 1
ATOM 1297 C CA . SER A 1 175 ? 4.494 1.136 -6.231 1.00 89.88 175 SER A CA 1
ATOM 1298 C C . SER A 1 175 ? 3.286 2.033 -6.030 1.00 89.88 175 SER A C 1
ATOM 1300 O O . SER A 1 175 ? 3.378 3.105 -5.431 1.00 89.88 175 SER A O 1
ATOM 1302 N N . GLY A 1 176 ? 2.148 1.606 -6.563 1.00 84.06 176 GLY A N 1
ATOM 1303 C CA . GLY A 1 176 ? 0.848 2.202 -6.255 1.00 84.06 176 GLY A CA 1
ATOM 1304 C C . GLY A 1 176 ? -0.050 1.189 -5.563 1.00 84.06 176 GLY A C 1
ATOM 1305 O O . GLY A 1 176 ? 0.433 0.148 -5.130 1.00 84.06 176 GLY A O 1
ATOM 1306 N N . PHE A 1 177 ? -1.339 1.500 -5.415 1.00 81.62 177 PHE A N 1
ATOM 1307 C CA . PHE A 1 177 ? -2.281 0.704 -4.619 1.00 81.62 177 PHE A CA 1
ATOM 1308 C C . PHE A 1 177 ? -2.257 -0.791 -4.976 1.00 81.62 177 PHE A C 1
ATOM 1310 O O . PHE A 1 177 ? -2.520 -1.165 -6.124 1.00 81.62 177 PHE A O 1
ATOM 1317 N N . ALA A 1 178 ? -2.022 -1.636 -3.969 1.00 89.06 178 ALA A N 1
ATOM 1318 C CA . ALA A 1 178 ? -2.144 -3.081 -4.091 1.00 89.06 178 ALA A CA 1
ATOM 1319 C C . ALA A 1 178 ? -3.572 -3.457 -4.516 1.00 89.06 178 ALA A C 1
ATOM 1321 O O . ALA A 1 178 ? -4.550 -2.854 -4.071 1.00 89.06 178 ALA A O 1
ATOM 1322 N N . GLN A 1 179 ? -3.698 -4.440 -5.401 1.00 91.81 179 GLN A N 1
ATOM 1323 C CA . GLN A 1 179 ? -4.981 -4.902 -5.915 1.00 91.81 179 GLN A CA 1
ATOM 1324 C C . GLN A 1 179 ? -5.250 -6.331 -5.458 1.00 91.81 179 GLN A C 1
ATOM 1326 O O . GLN A 1 179 ? -4.437 -7.216 -5.692 1.00 91.81 179 GLN A O 1
ATOM 1331 N N . VAL A 1 180 ? -6.418 -6.570 -4.861 1.00 92.62 180 VAL A N 1
ATOM 1332 C CA . VAL A 1 180 ? -6.846 -7.929 -4.488 1.00 92.62 180 VAL A CA 1
ATOM 1333 C C . VAL A 1 180 ? -7.532 -8.616 -5.667 1.00 92.62 180 VAL A C 1
ATOM 1335 O O . VAL A 1 180 ? -8.545 -8.119 -6.161 1.00 92.62 180 VAL A O 1
ATOM 1338 N N . ASP A 1 181 ? -7.007 -9.742 -6.126 1.00 94.25 181 ASP A N 1
ATOM 1339 C CA . ASP A 1 181 ? -7.624 -10.594 -7.143 1.00 94.25 181 ASP A CA 1
ATOM 1340 C C . ASP A 1 181 ? -7.866 -11.982 -6.558 1.00 94.25 181 ASP A C 1
ATOM 1342 O O . ASP A 1 181 ? -6.967 -12.823 -6.508 1.00 94.25 181 ASP A O 1
ATOM 1346 N N . GLN A 1 182 ? -9.096 -12.195 -6.081 1.00 92.06 182 GLN A N 1
ATOM 1347 C CA . GLN A 1 182 ? -9.478 -13.379 -5.314 1.00 92.06 182 GLN A CA 1
ATOM 1348 C C . GLN A 1 182 ? -8.544 -13.542 -4.107 1.00 92.06 182 GLN A C 1
ATOM 1350 O O . GLN A 1 182 ? -8.481 -12.651 -3.265 1.00 92.06 182 GLN A O 1
ATOM 1355 N N . ASN A 1 183 ? -7.795 -14.642 -4.043 1.00 94.75 183 ASN A N 1
ATOM 1356 C CA . ASN A 1 183 ? -6.871 -14.917 -2.957 1.00 94.75 183 ASN A CA 1
ATOM 1357 C C . ASN A 1 183 ? -5.429 -14.462 -3.245 1.00 94.75 183 ASN A C 1
ATOM 1359 O O . ASN A 1 183 ? -4.462 -15.056 -2.771 1.00 94.75 183 ASN A O 1
ATOM 1363 N N . ARG A 1 184 ? -5.275 -13.426 -4.076 1.00 96.25 184 ARG A N 1
ATOM 1364 C CA . ARG A 1 184 ? -3.972 -12.922 -4.510 1.00 96.25 184 ARG A CA 1
ATOM 1365 C C . ARG A 1 184 ? -3.875 -11.416 -4.350 1.00 96.25 184 ARG A C 1
ATOM 1367 O O . ARG A 1 184 ? -4.857 -10.701 -4.551 1.00 96.25 184 ARG A O 1
ATOM 1374 N N . ILE A 1 185 ? -2.679 -10.930 -4.037 1.00 95.75 185 ILE A N 1
ATOM 1375 C CA . ILE A 1 185 ? -2.367 -9.500 -3.970 1.00 95.75 185 ILE A CA 1
ATOM 1376 C C . ILE A 1 185 ? -1.430 -9.164 -5.118 1.00 95.75 185 ILE A C 1
ATOM 1378 O O . ILE A 1 185 ? -0.341 -9.718 -5.210 1.00 95.75 185 ILE A O 1
ATOM 1382 N N . ILE A 1 186 ? -1.845 -8.237 -5.972 1.00 95.94 186 ILE A N 1
ATOM 1383 C CA . ILE A 1 186 ? -1.084 -7.770 -7.126 1.00 95.94 186 ILE A CA 1
ATOM 1384 C C . ILE A 1 186 ? -0.549 -6.375 -6.821 1.00 95.94 186 ILE A C 1
ATOM 1386 O O . ILE A 1 186 ? -1.326 -5.436 -6.623 1.00 95.94 186 ILE A O 1
ATOM 1390 N N . VAL A 1 187 ? 0.773 -6.228 -6.784 1.00 94.75 187 VAL A N 1
ATOM 1391 C CA . VAL A 1 187 ? 1.446 -4.957 -6.493 1.00 94.75 187 VAL A CA 1
ATOM 1392 C C . VAL A 1 187 ? 2.253 -4.517 -7.714 1.00 94.75 187 VAL A C 1
ATOM 1394 O O . VAL A 1 187 ? 3.235 -5.178 -8.060 1.00 94.75 187 VAL A O 1
ATOM 1397 N N . PRO A 1 188 ? 1.866 -3.413 -8.381 1.00 94.44 188 PRO A N 1
ATOM 1398 C CA . PRO A 1 188 ? 2.631 -2.881 -9.496 1.00 94.44 188 PRO A CA 1
ATOM 1399 C C . PRO A 1 188 ? 3.880 -2.162 -8.997 1.00 94.44 188 PRO A C 1
ATOM 1401 O O . PRO A 1 188 ? 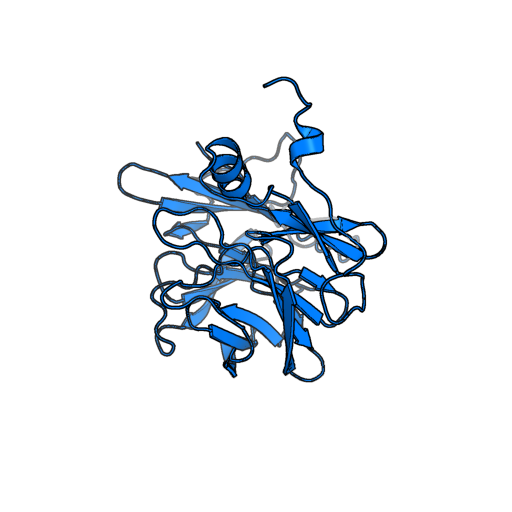3.792 -1.275 -8.148 1.00 94.44 188 PRO A O 1
ATOM 1404 N N . ILE A 1 189 ? 5.027 -2.500 -9.573 1.00 94.56 189 ILE A N 1
ATOM 1405 C CA . ILE A 1 189 ? 6.325 -1.899 -9.282 1.00 94.56 189 ILE A CA 1
ATOM 1406 C C . ILE A 1 189 ? 6.789 -1.067 -10.479 1.00 94.56 189 ILE A C 1
ATOM 1408 O O . ILE A 1 189 ? 6.635 -1.434 -11.646 1.00 94.56 189 ILE A O 1
ATOM 1412 N N . SER A 1 190 ? 7.363 0.093 -10.191 1.00 93.69 190 SER A N 1
ATOM 1413 C CA . SER A 1 190 ? 7.982 0.988 -11.161 1.00 93.69 190 SER A CA 1
ATOM 1414 C C . SER A 1 190 ? 9.211 1.667 -10.575 1.00 93.69 190 SER A C 1
ATOM 1416 O O . SER A 1 190 ? 9.362 1.793 -9.362 1.00 93.69 190 SER A O 1
ATOM 1418 N N . TRP A 1 191 ? 10.078 2.154 -11.455 1.00 93.62 191 TRP A N 1
ATOM 1419 C CA . TRP A 1 191 ? 11.379 2.701 -11.084 1.00 93.62 191 TRP A CA 1
ATOM 1420 C C . TRP A 1 191 ? 11.475 4.154 -11.533 1.00 93.62 191 TRP A C 1
ATOM 1422 O O . TRP A 1 191 ? 11.250 4.452 -12.706 1.00 93.62 191 TRP A O 1
ATOM 1432 N N . PHE A 1 192 ? 11.815 5.054 -10.610 1.00 90.19 192 PHE A N 1
ATOM 1433 C CA . PHE A 1 192 ? 11.924 6.493 -10.870 1.00 90.19 192 PHE A CA 1
ATOM 1434 C C . PHE A 1 192 ? 13.330 6.985 -10.500 1.00 90.19 192 PHE A C 1
ATOM 1436 O O . PHE A 1 192 ? 13.547 7.447 -9.376 1.00 90.19 192 PHE A O 1
ATOM 1443 N N . PRO A 1 193 ? 14.314 6.863 -11.411 1.00 88.19 193 PRO A N 1
ATOM 1444 C CA . PRO A 1 193 ? 15.659 7.359 -11.164 1.00 88.19 193 PRO A CA 1
ATOM 1445 C C . PRO A 1 193 ? 15.663 8.873 -10.872 1.00 88.19 193 PRO A C 1
ATOM 1447 O O . PRO A 1 193 ? 14.899 9.625 -11.488 1.00 88.19 193 PRO A O 1
ATOM 1450 N N . PRO A 1 194 ? 16.540 9.365 -9.977 1.00 82.75 194 PRO A N 1
ATOM 1451 C CA . PRO A 1 194 ? 16.619 10.787 -9.660 1.00 82.75 194 PRO A CA 1
ATOM 1452 C C . PRO A 1 194 ? 16.854 11.661 -10.899 1.00 82.75 194 PRO A C 1
ATOM 1454 O O . PRO A 1 194 ? 17.792 11.439 -11.661 1.00 82.75 194 PRO A O 1
ATOM 1457 N N . GLY A 1 195 ? 16.020 12.689 -11.079 1.00 76.06 195 GLY A N 1
ATOM 1458 C CA . GLY A 1 195 ? 16.146 13.644 -12.187 1.00 76.06 195 GLY A CA 1
ATOM 1459 C C . GLY A 1 195 ? 15.755 13.098 -13.565 1.00 76.06 195 GLY A C 1
ATOM 1460 O O . GLY A 1 195 ? 15.920 13.813 -14.553 1.00 76.06 195 GLY A O 1
ATOM 1461 N N . ALA A 1 196 ? 15.230 11.874 -13.639 1.00 73.88 196 ALA A N 1
ATOM 1462 C CA . ALA A 1 196 ? 14.724 11.259 -14.858 1.00 73.88 196 ALA A CA 1
ATOM 1463 C C . ALA A 1 196 ? 13.199 11.053 -14.792 1.00 73.88 196 ALA A C 1
ATOM 1465 O O . ALA A 1 196 ? 12.553 11.299 -13.771 1.00 73.88 196 ALA A O 1
ATOM 1466 N N . GLY A 1 197 ? 12.621 10.606 -15.909 1.00 82.31 197 GLY A N 1
ATOM 1467 C CA . GLY A 1 197 ? 11.275 10.030 -15.923 1.00 82.31 197 GLY A CA 1
ATOM 1468 C C . GLY A 1 197 ? 11.254 8.647 -15.278 1.00 82.31 197 GLY A C 1
ATOM 1469 O O . GLY A 1 197 ? 12.230 8.219 -14.669 1.00 82.31 197 GLY A O 1
ATOM 1470 N N . ALA A 1 198 ? 10.151 7.917 -15.435 1.00 89.19 198 ALA A N 1
ATOM 1471 C CA . ALA A 1 198 ? 10.165 6.503 -15.077 1.00 89.19 198 ALA A CA 1
ATOM 1472 C C . ALA A 1 198 ? 11.123 5.728 -16.009 1.00 89.19 198 ALA A C 1
ATOM 1474 O O . ALA A 1 198 ? 11.294 6.086 -17.179 1.00 89.19 198 ALA A O 1
ATOM 1475 N N . THR A 1 199 ? 11.732 4.652 -15.525 1.00 92.00 199 THR A N 1
ATOM 1476 C CA . THR A 1 199 ? 12.420 3.678 -16.388 1.00 92.00 199 THR A CA 1
ATOM 1477 C C . THR A 1 199 ? 11.384 2.919 -17.211 1.00 92.00 199 THR A C 1
ATOM 1479 O O . THR A 1 199 ? 10.313 2.630 -16.686 1.00 92.00 199 THR A O 1
ATOM 1482 N N . GLN A 1 200 ? 11.698 2.547 -18.460 1.00 94.38 200 GLN A N 1
ATOM 1483 C CA . GLN A 1 200 ? 10.876 1.644 -19.285 1.00 94.38 200 GLN A CA 1
ATOM 1484 C C . GLN A 1 200 ? 10.934 0.190 -18.772 1.00 94.38 200 GLN A C 1
ATOM 1486 O O . GLN A 1 200 ? 11.381 -0.727 -19.460 1.00 94.38 200 GLN A O 1
ATOM 1491 N N . LEU A 1 201 ? 10.550 0.010 -17.515 1.00 95.62 201 LEU A N 1
ATOM 1492 C CA . LEU A 1 201 ? 10.452 -1.253 -16.814 1.00 95.62 201 LEU A CA 1
ATOM 1493 C C . LEU A 1 201 ? 9.256 -1.163 -15.865 1.00 95.62 201 LEU A C 1
ATOM 1495 O O . LEU A 1 201 ? 9.220 -0.301 -14.979 1.00 95.62 201 LEU A O 1
ATOM 1499 N N . ALA A 1 202 ? 8.295 -2.057 -16.059 1.00 95.75 202 ALA A N 1
ATOM 1500 C CA . ALA A 1 202 ? 7.189 -2.288 -15.145 1.00 95.75 202 ALA A CA 1
ATOM 1501 C C . ALA A 1 202 ? 7.273 -3.725 -14.636 1.00 95.75 202 ALA A C 1
ATOM 1503 O O . ALA A 1 202 ? 7.461 -4.658 -15.419 1.00 95.75 202 ALA A O 1
ATOM 1504 N N . GLU A 1 203 ? 7.129 -3.905 -13.330 1.00 96.94 203 GLU A N 1
ATOM 1505 C CA . GLU A 1 203 ? 7.193 -5.219 -12.693 1.00 96.94 203 GLU A CA 1
ATOM 1506 C C . GLU A 1 203 ? 5.954 -5.453 -11.833 1.00 96.94 203 GLU A C 1
ATOM 1508 O O . GLU A 1 203 ? 5.232 -4.517 -11.485 1.00 96.94 203 GLU A O 1
ATOM 1513 N N . LEU A 1 204 ? 5.688 -6.712 -11.515 1.00 96.44 204 LEU A N 1
ATOM 1514 C CA . LEU A 1 204 ? 4.619 -7.139 -10.626 1.00 96.44 204 LEU A CA 1
ATOM 1515 C C . LEU A 1 204 ? 5.209 -7.965 -9.500 1.00 96.44 204 LEU A C 1
ATOM 1517 O O . LEU A 1 204 ? 6.059 -8.823 -9.729 1.00 96.44 204 LEU A O 1
ATOM 1521 N N . ILE A 1 205 ? 4.688 -7.743 -8.301 1.00 97.00 205 ILE A N 1
ATOM 1522 C CA . ILE A 1 205 ? 4.751 -8.714 -7.215 1.00 97.00 205 ILE A CA 1
ATOM 1523 C C . ILE A 1 205 ? 3.354 -9.301 -7.077 1.00 97.00 205 ILE A C 1
ATOM 1525 O O . ILE A 1 205 ? 2.374 -8.560 -6.963 1.00 97.00 205 ILE A O 1
ATOM 1529 N N . ILE A 1 206 ? 3.268 -10.623 -7.085 1.00 97.56 206 ILE A N 1
ATOM 1530 C CA . ILE A 1 206 ? 2.033 -11.372 -6.882 1.00 97.56 206 ILE A CA 1
ATOM 1531 C C . ILE A 1 206 ? 2.208 -12.190 -5.607 1.00 97.56 206 ILE A C 1
ATOM 1533 O O . ILE A 1 206 ? 3.062 -13.074 -5.548 1.00 97.56 206 ILE A O 1
ATOM 1537 N N . VAL A 1 207 ? 1.407 -11.881 -4.589 1.00 97.88 207 VAL A N 1
ATOM 1538 C CA . VAL A 1 207 ? 1.341 -12.639 -3.334 1.00 97.88 207 VAL A CA 1
ATOM 1539 C C . VAL A 1 207 ? 0.192 -13.632 -3.430 1.00 97.88 207 VAL A C 1
ATOM 1541 O O . VAL A 1 207 ? -0.943 -13.215 -3.652 1.00 97.88 207 VAL A O 1
ATOM 1544 N N . ASP A 1 208 ? 0.464 -14.916 -3.236 1.00 97.75 208 ASP A N 1
ATOM 1545 C CA . ASP A 1 208 ? -0.558 -15.948 -3.046 1.00 97.75 208 ASP A CA 1
ATOM 1546 C C . ASP A 1 208 ? -0.883 -16.061 -1.548 1.00 97.75 208 ASP A C 1
ATOM 1548 O O . ASP A 1 208 ? -0.011 -16.400 -0.745 1.00 97.75 208 ASP A O 1
ATOM 1552 N N . MET A 1 209 ? -2.121 -15.739 -1.158 1.00 97.06 209 MET A N 1
ATOM 1553 C CA . MET A 1 209 ? -2.514 -15.671 0.256 1.00 97.06 209 MET A CA 1
ATOM 1554 C C . MET A 1 209 ? -2.825 -17.049 0.876 1.00 97.06 209 MET A C 1
ATOM 1556 O O . MET A 1 209 ? -2.886 -17.164 2.103 1.00 97.06 209 MET A O 1
ATOM 1560 N N . ASP A 1 210 ? -2.993 -18.102 0.064 1.00 96.62 210 ASP A N 1
ATOM 1561 C CA . ASP A 1 210 ? -3.196 -19.481 0.545 1.00 96.62 210 ASP A CA 1
ATOM 1562 C C . ASP A 1 210 ? -1.873 -20.099 0.989 1.00 96.62 210 ASP A C 1
ATOM 1564 O O . ASP A 1 210 ? -1.818 -20.869 1.951 1.00 96.62 210 ASP A O 1
ATOM 1568 N N . THR A 1 211 ? -0.808 -19.790 0.254 1.00 97.44 211 THR A N 1
ATOM 1569 C CA . THR A 1 211 ? 0.505 -20.423 0.407 1.00 97.44 211 THR A CA 1
ATOM 1570 C C . THR A 1 211 ? 1.566 -19.506 0.992 1.00 97.44 211 THR A C 1
ATOM 1572 O O . THR A 1 211 ? 2.644 -19.996 1.322 1.00 97.44 211 THR A O 1
ATOM 1575 N N . ASP A 1 212 ? 1.277 -18.210 1.128 1.00 97.94 212 ASP A N 1
ATOM 1576 C CA . ASP A 1 212 ? 2.238 -17.184 1.538 1.00 97.94 212 ASP A CA 1
ATOM 1577 C C . ASP A 1 212 ? 3.481 -17.187 0.641 1.00 97.94 212 ASP A C 1
ATOM 1579 O O . ASP A 1 212 ? 4.617 -17.193 1.109 1.00 97.94 212 ASP A O 1
ATOM 1583 N N . THR A 1 213 ? 3.272 -17.222 -0.677 1.00 98.00 213 THR A N 1
ATOM 1584 C CA . THR A 1 213 ? 4.368 -17.237 -1.655 1.00 98.00 213 THR A CA 1
ATOM 1585 C C . THR A 1 213 ? 4.349 -16.019 -2.564 1.00 98.00 213 THR A C 1
ATOM 1587 O O . THR A 1 213 ? 3.315 -15.386 -2.778 1.00 98.00 213 THR A O 1
ATOM 1590 N N . LEU A 1 214 ? 5.532 -15.683 -3.083 1.00 98.31 214 LEU A N 1
ATOM 1591 C CA . LEU A 1 214 ? 5.735 -14.596 -4.030 1.00 98.31 214 LEU A CA 1
ATOM 1592 C C . LEU A 1 214 ? 6.003 -15.158 -5.425 1.00 98.31 214 LEU A C 1
ATOM 1594 O O . LEU A 1 214 ? 6.802 -16.080 -5.598 1.00 98.31 214 LEU A O 1
ATOM 1598 N N . SER A 1 215 ? 5.381 -14.545 -6.422 1.00 98.12 215 SER A N 1
ATOM 1599 C CA . SER A 1 215 ? 5.768 -14.660 -7.825 1.00 98.12 215 SER A CA 1
ATOM 1600 C C . SER A 1 215 ? 5.908 -13.272 -8.439 1.00 98.12 215 SER A C 1
ATOM 1602 O O . SER A 1 215 ? 5.455 -12.272 -7.875 1.00 98.12 215 SER A O 1
ATOM 1604 N N . TYR A 1 216 ? 6.605 -13.212 -9.568 1.00 98.00 216 TYR A N 1
ATOM 1605 C CA . TYR A 1 216 ? 7.040 -11.963 -10.171 1.00 98.00 216 TYR A CA 1
ATOM 1606 C C . TYR A 1 216 ? 6.870 -12.026 -11.676 1.00 98.00 216 TYR A C 1
ATOM 1608 O O . TYR A 1 216 ? 7.061 -13.082 -12.281 1.00 98.00 216 TYR A O 1
ATOM 1616 N N . ASP A 1 217 ? 6.583 -10.877 -12.270 1.00 98.19 217 ASP A N 1
ATOM 1617 C CA . ASP A 1 217 ? 6.617 -10.713 -13.716 1.00 98.19 217 ASP A CA 1
ATOM 1618 C C . ASP A 1 217 ? 7.146 -9.326 -14.086 1.00 98.19 217 ASP A C 1
ATOM 1620 O O . ASP A 1 217 ? 7.081 -8.388 -13.289 1.00 98.19 217 ASP A O 1
ATOM 1624 N N . SER A 1 218 ? 7.693 -9.184 -15.290 1.00 97.44 218 SER A N 1
ATOM 1625 C CA . SER A 1 218 ? 8.316 -7.944 -15.748 1.00 97.44 218 SER A CA 1
ATOM 1626 C C . SER A 1 218 ? 8.068 -7.693 -17.227 1.00 97.44 218 SER A C 1
ATOM 1628 O O . SER A 1 218 ? 7.986 -8.608 -18.041 1.00 97.44 218 SER A O 1
ATOM 1630 N N . THR A 1 219 ? 7.991 -6.420 -17.599 1.00 96.56 219 THR A N 1
ATOM 1631 C CA . THR A 1 219 ? 7.874 -6.001 -18.992 1.00 96.56 219 THR A CA 1
ATOM 1632 C C . THR A 1 219 ? 8.649 -4.719 -19.236 1.00 96.56 219 THR A C 1
ATOM 1634 O O . THR A 1 219 ? 8.624 -3.781 -18.440 1.00 96.56 219 THR A O 1
ATOM 1637 N N . THR A 1 220 ? 9.313 -4.659 -20.386 1.00 95.75 220 THR A N 1
ATOM 1638 C CA . THR A 1 220 ? 10.008 -3.465 -20.886 1.00 95.75 220 THR A CA 1
ATOM 1639 C C . THR A 1 220 ? 9.194 -2.732 -21.949 1.00 95.75 220 THR A C 1
ATOM 1641 O O . THR A 1 220 ? 9.697 -1.844 -22.631 1.00 95.75 220 THR A O 1
ATOM 1644 N N . ARG A 1 221 ? 7.909 -3.079 -22.115 1.00 92.44 221 ARG A N 1
ATOM 1645 C CA . ARG A 1 221 ? 7.006 -2.352 -23.021 1.00 92.44 221 ARG A CA 1
ATOM 1646 C C . ARG A 1 221 ? 6.702 -0.944 -22.500 1.00 92.44 221 ARG A C 1
ATOM 1648 O O . ARG A 1 221 ? 6.405 -0.059 -23.298 1.00 92.44 221 ARG A O 1
ATOM 1655 N N . CYS A 1 222 ? 6.776 -0.730 -21.184 1.00 89.38 222 CYS A N 1
ATOM 1656 C CA . CYS A 1 222 ? 6.361 0.508 -20.531 1.00 89.38 222 CYS A CA 1
ATOM 1657 C C . CYS A 1 222 ? 7.022 0.716 -19.162 1.00 89.38 222 CYS A C 1
ATOM 1659 O O . CYS A 1 222 ? 7.774 -0.138 -18.703 1.00 89.38 222 CYS A O 1
ATOM 1661 N N . GLY A 1 223 ? 6.736 1.854 -18.528 1.00 91.88 223 GLY A N 1
ATOM 1662 C CA . GLY A 1 223 ? 7.278 2.268 -17.243 1.00 91.88 223 GLY A CA 1
ATOM 1663 C C . GLY A 1 223 ? 6.343 3.197 -16.473 1.00 91.88 223 GLY A C 1
ATOM 1664 O O . GLY A 1 223 ? 5.557 3.946 -17.059 1.00 91.88 223 GLY A O 1
ATOM 1665 N N . GLY A 1 224 ? 6.451 3.182 -15.143 1.00 91.50 224 GLY A N 1
ATOM 1666 C CA . GLY A 1 224 ? 5.688 4.073 -14.264 1.00 91.50 224 GLY A CA 1
ATOM 1667 C C . GLY A 1 224 ? 4.238 3.645 -14.020 1.00 91.50 224 GLY A C 1
ATOM 1668 O O . GLY A 1 224 ? 3.457 4.456 -13.527 1.00 91.50 224 GLY A O 1
ATOM 1669 N N . ASN A 1 225 ? 3.851 2.422 -14.386 1.00 93.12 225 ASN A N 1
ATOM 1670 C CA . ASN A 1 225 ? 2.485 1.890 -14.331 1.00 93.12 225 ASN A CA 1
ATOM 1671 C C . ASN A 1 225 ? 2.034 1.536 -12.906 1.00 93.12 225 ASN A C 1
ATOM 1673 O O . ASN A 1 225 ? 1.868 0.366 -12.584 1.00 93.12 225 ASN A O 1
ATOM 1677 N N . ILE A 1 226 ? 1.818 2.539 -12.056 1.00 89.25 226 ILE A N 1
ATOM 1678 C CA . ILE A 1 226 ? 1.470 2.341 -10.638 1.00 89.25 226 ILE A CA 1
ATOM 1679 C C . ILE A 1 226 ? -0.006 2.610 -10.311 1.00 89.25 226 ILE A C 1
ATOM 1681 O O . ILE A 1 226 ? -0.482 2.202 -9.256 1.00 89.25 226 ILE A O 1
ATOM 1685 N N . TRP A 1 227 ? -0.765 3.264 -11.196 1.00 89.81 227 TRP A N 1
ATOM 1686 C CA . TRP A 1 227 ? -2.175 3.576 -10.937 1.00 89.81 227 TRP A CA 1
ATOM 1687 C C . TRP A 1 227 ? -3.098 2.503 -11.490 1.00 89.81 227 TRP A C 1
ATOM 1689 O O . TRP A 1 227 ? -3.179 2.335 -12.704 1.00 89.81 227 TRP A O 1
ATOM 1699 N N . ALA A 1 228 ? -3.818 1.816 -10.610 1.00 91.62 228 ALA A N 1
ATOM 1700 C CA . ALA A 1 228 ? -4.671 0.699 -10.983 1.00 91.62 228 ALA A CA 1
ATOM 1701 C C . ALA A 1 228 ? -6.163 1.065 -11.014 1.00 91.62 228 ALA A C 1
ATOM 1703 O O . ALA A 1 228 ? -6.655 1.860 -10.214 1.00 91.62 228 ALA A O 1
ATOM 1704 N N . THR A 1 229 ? -6.900 0.420 -11.912 1.00 93.19 229 THR A N 1
ATOM 1705 C CA . THR A 1 229 ? -8.365 0.332 -11.885 1.00 93.19 229 THR A CA 1
ATOM 1706 C C . THR A 1 229 ? -8.807 -1.070 -12.304 1.00 93.19 229 THR A C 1
ATOM 1708 O O . THR A 1 229 ? -8.011 -1.813 -12.880 1.00 93.19 229 THR A O 1
ATOM 1711 N N . LYS A 1 230 ? -10.061 -1.438 -12.027 1.00 95.12 230 LYS A N 1
ATOM 1712 C CA . LYS A 1 230 ? -10.634 -2.745 -12.372 1.00 95.12 230 LYS A CA 1
ATOM 1713 C C . LYS A 1 230 ? -11.874 -2.596 -13.238 1.00 95.12 230 LYS A C 1
ATOM 1715 O O . LYS A 1 230 ? -12.679 -1.692 -13.020 1.00 95.12 230 LYS A O 1
ATOM 1720 N N . ASP A 1 231 ? -12.038 -3.499 -14.200 1.00 96.25 231 ASP A N 1
ATOM 1721 C CA . ASP A 1 231 ? -13.319 -3.662 -14.892 1.00 96.25 231 ASP A CA 1
ATOM 1722 C C . ASP A 1 231 ? -14.279 -4.583 -14.118 1.00 96.25 231 ASP A C 1
ATOM 1724 O O . ASP A 1 231 ? -13.937 -5.154 -13.084 1.00 96.25 231 ASP A O 1
ATOM 1728 N N . ALA A 1 232 ? -15.503 -4.732 -14.630 1.00 95.81 232 ALA A N 1
ATOM 1729 C CA . ALA A 1 232 ? -16.550 -5.538 -14.000 1.00 95.81 232 ALA A CA 1
ATOM 1730 C C . ALA A 1 232 ? -16.239 -7.046 -13.937 1.00 95.81 232 ALA A C 1
ATOM 1732 O O . ALA A 1 232 ? -16.915 -7.772 -13.212 1.00 95.81 232 ALA A O 1
ATOM 1733 N N . VAL A 1 233 ? -15.260 -7.526 -14.709 1.00 95.62 233 VAL A N 1
ATOM 1734 C CA . VAL A 1 233 ? -14.811 -8.927 -14.704 1.00 95.62 233 VAL A CA 1
ATOM 1735 C C . VAL A 1 233 ? -13.599 -9.101 -13.778 1.00 95.62 233 VAL A C 1
ATOM 1737 O O . VAL A 1 233 ? -13.194 -10.224 -13.506 1.00 95.62 233 VAL A O 1
ATOM 1740 N N . GLY A 1 234 ? -13.044 -8.007 -13.251 1.00 95.44 234 GLY A N 1
ATOM 1741 C CA . GLY A 1 234 ? -11.898 -8.018 -12.348 1.00 95.44 234 GLY A CA 1
ATOM 1742 C C . GLY A 1 234 ? -10.549 -7.889 -13.050 1.00 95.44 234 GLY A C 1
ATOM 1743 O O . GLY A 1 234 ? -9.524 -7.981 -12.378 1.00 95.44 234 GLY A O 1
ATOM 1744 N N . ASN A 1 235 ? -10.504 -7.640 -14.366 1.00 97.75 235 ASN A N 1
ATOM 1745 C CA . ASN A 1 235 ? -9.224 -7.347 -15.013 1.00 97.75 235 ASN A CA 1
ATOM 1746 C C . ASN A 1 235 ? -8.698 -6.011 -14.498 1.00 97.75 235 ASN A C 1
ATOM 1748 O O . ASN A 1 235 ? -9.446 -5.035 -14.401 1.00 97.75 235 ASN A O 1
ATOM 1752 N N . MET A 1 236 ? -7.406 -5.969 -14.204 1.00 97.12 236 MET A N 1
ATOM 1753 C CA . MET A 1 236 ? -6.728 -4.805 -13.653 1.00 97.12 236 MET A CA 1
ATOM 1754 C C . MET A 1 236 ? -5.991 -4.059 -14.759 1.00 97.12 236 MET A C 1
ATOM 1756 O O . MET A 1 236 ? -5.297 -4.667 -15.570 1.00 97.12 236 MET A O 1
ATOM 1760 N N . TYR A 1 237 ? -6.115 -2.737 -14.775 1.00 96.94 237 TYR A N 1
ATOM 1761 C CA . TYR A 1 237 ? -5.483 -1.854 -15.750 1.00 96.94 237 TYR A CA 1
ATOM 1762 C C . TYR A 1 237 ? -4.584 -0.866 -15.020 1.00 96.94 237 TYR A C 1
ATOM 1764 O O . TYR A 1 237 ? -5.054 -0.146 -14.142 1.00 96.94 237 TYR A O 1
ATOM 1772 N N . PHE A 1 238 ? -3.313 -0.819 -15.407 1.00 96.00 238 PHE A N 1
ATOM 1773 C CA . PHE A 1 238 ? -2.270 -0.055 -14.733 1.00 96.00 238 PHE A CA 1
ATOM 1774 C C . PHE A 1 238 ? -1.773 1.076 -15.631 1.00 96.00 238 PHE A C 1
ATOM 1776 O O . PHE A 1 238 ? -1.044 0.851 -16.601 1.00 96.00 238 PHE A O 1
ATOM 1783 N N . GLY A 1 239 ? -2.193 2.301 -15.329 1.00 94.81 239 GLY A N 1
ATOM 1784 C CA . GLY A 1 239 ? -1.803 3.510 -16.047 1.00 94.81 239 GLY A CA 1
ATOM 1785 C C . GLY A 1 239 ? -0.480 4.087 -15.551 1.00 94.81 239 GLY A C 1
ATOM 1786 O O . GLY A 1 239 ? -0.189 4.074 -14.351 1.00 94.81 239 GLY A O 1
ATOM 1787 N N . ALA A 1 240 ? 0.312 4.615 -16.483 1.00 93.25 240 ALA A N 1
ATOM 1788 C CA . ALA A 1 240 ? 1.563 5.290 -16.173 1.00 93.25 240 ALA A CA 1
ATOM 1789 C C . ALA A 1 240 ? 1.341 6.550 -15.316 1.00 93.25 240 ALA A C 1
ATOM 1791 O O . ALA A 1 240 ? 0.397 7.319 -15.514 1.00 93.25 240 ALA A O 1
ATOM 1792 N N . HIS A 1 241 ? 2.250 6.788 -14.372 1.00 91.06 241 HIS A N 1
ATOM 1793 C CA . HIS A 1 241 ? 2.305 8.003 -13.573 1.00 91.06 241 HIS A CA 1
ATOM 1794 C C . HIS A 1 241 ? 2.472 9.234 -14.477 1.00 91.06 241 HIS A C 1
ATOM 1796 O O . HIS A 1 241 ? 3.164 9.183 -15.496 1.00 91.06 241 HIS A O 1
ATOM 1802 N N . ALA A 1 242 ? 1.899 10.375 -14.076 1.00 88.94 242 ALA A N 1
ATOM 1803 C CA . ALA A 1 242 ? 1.905 11.603 -14.877 1.00 88.94 242 ALA A CA 1
ATOM 1804 C C . ALA A 1 242 ? 3.316 12.046 -15.308 1.00 88.94 242 ALA A C 1
ATOM 1806 O O . ALA A 1 242 ? 3.486 12.602 -16.393 1.00 88.94 242 ALA A O 1
ATOM 1807 N N . ILE A 1 243 ? 4.335 11.751 -14.491 1.00 88.75 243 ILE A N 1
ATOM 1808 C CA . ILE A 1 243 ? 5.733 12.060 -14.811 1.00 88.75 243 ILE A CA 1
ATOM 1809 C C . ILE A 1 243 ? 6.205 11.394 -16.107 1.00 88.75 243 ILE A C 1
ATOM 1811 O O . ILE A 1 243 ? 6.919 12.041 -16.860 1.00 88.75 243 ILE A O 1
ATOM 1815 N N . ALA A 1 244 ? 5.752 10.172 -16.421 1.00 89.94 244 ALA A N 1
ATOM 1816 C CA . ALA A 1 244 ? 6.105 9.494 -17.668 1.00 89.94 244 ALA A CA 1
ATOM 1817 C C . ALA A 1 244 ? 5.599 10.285 -18.885 1.00 89.94 244 ALA A C 1
ATOM 1819 O O . ALA A 1 244 ? 6.327 10.475 -19.858 1.00 89.94 244 ALA A O 1
ATOM 1820 N N . GLY A 1 245 ? 4.381 10.832 -18.796 1.00 89.56 245 GLY A N 1
ATOM 1821 C CA . GLY A 1 245 ? 3.823 11.705 -19.828 1.00 89.56 245 GLY A CA 1
ATOM 1822 C C . GLY A 1 245 ? 4.549 13.047 -19.941 1.00 89.56 245 GLY A C 1
ATOM 1823 O O . GLY A 1 245 ? 4.783 13.518 -21.053 1.00 89.56 245 GLY A O 1
ATOM 1824 N N . ILE A 1 246 ? 4.947 13.645 -18.813 1.00 90.00 246 ILE A N 1
ATOM 1825 C CA . ILE A 1 246 ? 5.728 14.894 -18.793 1.00 90.00 246 ILE A CA 1
ATOM 1826 C C . ILE A 1 246 ? 7.090 14.683 -19.458 1.00 90.00 246 ILE A C 1
ATOM 1828 O O . ILE A 1 246 ? 7.466 15.465 -20.328 1.00 90.00 246 ILE A O 1
ATOM 1832 N N . THR A 1 247 ? 7.819 13.630 -19.086 1.00 91.06 247 THR A N 1
ATOM 1833 C CA . THR A 1 247 ? 9.153 13.368 -19.637 1.00 91.06 247 THR A CA 1
ATOM 1834 C C . THR A 1 247 ? 9.110 12.946 -21.092 1.00 91.06 247 THR A C 1
ATOM 1836 O O . THR A 1 247 ? 9.970 13.371 -21.852 1.00 91.06 247 THR A O 1
ATOM 1839 N N . HIS A 1 248 ? 8.096 12.187 -21.510 1.00 90.69 248 HIS A N 1
ATOM 1840 C CA . HIS A 1 248 ? 7.902 11.873 -22.923 1.00 90.69 248 HIS A CA 1
ATOM 1841 C C . HIS A 1 248 ? 7.622 13.138 -23.749 1.00 90.69 248 HIS A C 1
ATOM 1843 O O . HIS A 1 248 ? 8.285 13.384 -24.750 1.00 90.69 248 HIS A O 1
ATOM 1849 N N . ALA A 1 249 ? 6.707 14.000 -23.292 1.00 90.69 249 ALA A N 1
ATOM 1850 C CA . ALA A 1 249 ? 6.395 15.260 -23.971 1.00 90.69 249 ALA A CA 1
ATOM 1851 C C . ALA A 1 249 ? 7.573 16.250 -24.015 1.00 90.69 249 ALA A C 1
ATOM 1853 O O . ALA A 1 249 ? 7.603 17.120 -24.881 1.00 90.69 249 ALA A O 1
ATOM 1854 N N . ALA A 1 250 ? 8.504 16.145 -23.067 1.00 91.12 250 ALA A N 1
ATOM 1855 C CA . ALA A 1 250 ? 9.735 16.925 -23.024 1.00 91.12 250 ALA A CA 1
ATOM 1856 C C . ALA A 1 250 ? 10.902 16.264 -23.784 1.00 91.12 250 ALA A C 1
ATOM 1858 O O . ALA A 1 250 ? 12.019 16.765 -23.690 1.00 91.12 250 ALA A O 1
ATOM 1859 N N . GLU A 1 251 ? 10.665 15.149 -24.489 1.00 90.00 251 GLU A N 1
ATOM 1860 C CA . GLU A 1 251 ? 11.687 14.373 -25.213 1.00 90.00 251 GLU A CA 1
ATOM 1861 C C . GLU A 1 251 ? 12.833 13.877 -24.305 1.00 90.00 251 GLU A C 1
ATOM 1863 O O . GLU A 1 251 ? 13.974 13.712 -24.727 1.00 90.00 251 GLU A O 1
ATOM 1868 N N . LEU A 1 252 ? 12.527 13.635 -23.027 1.00 88.12 252 LEU A N 1
ATOM 1869 C CA . LEU A 1 252 ? 13.443 13.077 -22.023 1.00 88.12 252 LEU A CA 1
ATOM 1870 C C . LEU A 1 252 ? 13.269 11.561 -21.843 1.00 88.12 252 LEU A C 1
ATOM 1872 O O . LEU A 1 252 ? 13.956 10.955 -21.023 1.00 88.12 252 LEU A O 1
ATOM 1876 N N . SER A 1 253 ? 12.317 10.960 -22.559 1.00 86.75 253 SER A N 1
ATOM 1877 C CA . SER A 1 253 ? 12.034 9.527 -22.551 1.00 86.75 253 SER A CA 1
ATOM 1878 C C . SER A 1 253 ? 11.594 9.055 -23.936 1.00 86.75 253 SER A C 1
ATOM 1880 O O . SER A 1 253 ? 10.702 9.656 -24.539 1.00 86.75 253 SER A O 1
ATOM 1882 N N . ASP A 1 254 ? 12.165 7.938 -24.388 1.00 87.88 254 ASP A N 1
ATOM 1883 C CA . ASP A 1 254 ? 11.934 7.371 -25.723 1.00 87.88 254 ASP A CA 1
ATOM 1884 C C . ASP A 1 254 ? 10.659 6.516 -25.829 1.00 87.88 254 ASP A C 1
ATOM 1886 O O . ASP A 1 254 ? 10.324 6.027 -26.908 1.00 87.88 254 ASP A O 1
ATOM 1890 N N . TYR A 1 255 ? 9.931 6.326 -24.726 1.00 90.62 255 TYR A N 1
ATOM 1891 C CA . TYR A 1 255 ? 8.691 5.552 -24.700 1.00 90.62 255 TYR A CA 1
ATOM 1892 C C . TYR A 1 255 ? 7.496 6.423 -24.279 1.00 90.62 255 TYR A C 1
ATOM 1894 O O . TYR A 1 255 ? 7.650 7.301 -23.419 1.00 90.62 255 TYR A O 1
ATOM 1902 N N . PRO A 1 256 ? 6.302 6.203 -24.864 1.00 92.62 256 PRO A N 1
ATOM 1903 C CA . PRO A 1 256 ? 5.105 6.946 -24.495 1.00 92.62 256 PRO A CA 1
ATOM 1904 C C . PRO A 1 256 ? 4.547 6.476 -23.140 1.00 92.62 256 PRO A C 1
ATOM 1906 O O . PRO A 1 256 ? 4.699 5.303 -22.783 1.00 92.62 256 PRO A O 1
ATOM 1909 N N . PRO A 1 257 ? 3.837 7.339 -22.384 1.00 94.06 257 PRO A N 1
ATOM 1910 C CA . PRO A 1 257 ? 3.030 6.875 -21.257 1.00 94.06 257 PRO A CA 1
ATOM 1911 C C . PRO A 1 257 ? 2.008 5.843 -21.748 1.00 94.06 257 PRO A C 1
ATOM 1913 O O . PRO A 1 257 ? 1.397 6.029 -22.801 1.00 94.06 257 PRO A O 1
ATOM 1916 N N . CYS A 1 258 ? 1.790 4.770 -20.989 1.00 95.50 258 CYS A N 1
ATOM 1917 C CA . CYS A 1 258 ? 0.916 3.687 -21.430 1.00 95.50 258 CYS A CA 1
ATOM 1918 C C . CYS A 1 258 ? -0.010 3.147 -20.328 1.00 95.50 258 CYS A C 1
ATOM 1920 O O . CYS A 1 258 ? 0.139 3.466 -19.148 1.00 95.50 258 CYS A O 1
ATOM 1922 N N . ILE A 1 259 ? -0.932 2.266 -20.725 1.00 96.88 259 ILE A N 1
ATOM 1923 C CA . ILE A 1 259 ? -1.706 1.399 -19.832 1.00 96.88 259 ILE A CA 1
ATOM 1924 C C . ILE A 1 259 ? -1.349 -0.061 -20.125 1.00 96.88 259 ILE A C 1
ATOM 1926 O O . ILE A 1 259 ? -1.432 -0.502 -21.276 1.00 96.88 259 ILE A O 1
ATOM 1930 N N . LEU A 1 260 ? -0.998 -0.799 -19.073 1.00 97.44 260 LEU A N 1
ATOM 1931 C CA . LEU A 1 260 ? -0.808 -2.251 -19.074 1.00 97.44 260 LEU A CA 1
ATOM 1932 C C . LEU A 1 260 ? -2.008 -2.945 -18.419 1.00 97.44 260 LEU A C 1
ATOM 1934 O O . LEU A 1 260 ? -2.798 -2.295 -17.734 1.00 97.44 260 LEU A O 1
ATOM 1938 N N . ARG A 1 261 ? -2.158 -4.256 -18.621 1.00 97.88 261 ARG A N 1
ATOM 1939 C CA . ARG A 1 261 ? -3.258 -5.045 -18.049 1.00 97.88 261 ARG A CA 1
ATOM 1940 C C . ARG A 1 261 ? -2.743 -6.313 -17.385 1.00 97.88 261 ARG A C 1
ATOM 1942 O O . ARG A 1 261 ? -1.795 -6.913 -17.876 1.00 97.88 261 ARG A O 1
ATOM 1949 N N . VAL A 1 262 ? -3.422 -6.729 -16.324 1.00 98.00 262 VAL A N 1
ATOM 1950 C CA . VAL A 1 262 ? -3.370 -8.084 -15.762 1.00 98.00 262 VAL A CA 1
ATOM 1951 C C . VAL A 1 262 ? -4.791 -8.637 -15.814 1.00 98.00 262 VAL A C 1
ATOM 1953 O O . VAL A 1 262 ? -5.730 -7.991 -15.339 1.00 98.00 262 VAL A O 1
ATOM 1956 N N . LEU A 1 263 ? -4.975 -9.796 -16.444 1.00 98.00 263 LEU A N 1
ATOM 1957 C CA . LEU A 1 263 ? -6.275 -10.469 -16.461 1.00 98.00 263 LEU A CA 1
ATOM 1958 C C . LEU A 1 263 ? -6.569 -11.060 -15.078 1.00 98.00 263 LEU A C 1
ATOM 1960 O O . LEU A 1 263 ? -5.649 -11.504 -14.391 1.00 98.00 263 LEU A O 1
ATOM 1964 N N . THR A 1 264 ? -7.842 -11.103 -14.676 1.00 97.38 264 THR A N 1
ATOM 1965 C CA . THR A 1 264 ? -8.211 -11.823 -13.442 1.00 97.38 264 THR A CA 1
ATOM 1966 C C . THR A 1 264 ? -7.751 -13.281 -13.531 1.00 97.38 264 THR A C 1
ATOM 1968 O O . THR A 1 264 ? -7.887 -13.926 -14.575 1.00 97.38 264 THR A O 1
ATOM 1971 N N . GLY A 1 265 ? -7.151 -13.797 -12.463 1.00 96.31 265 GLY A N 1
ATOM 1972 C CA . GLY A 1 265 ? -6.598 -15.153 -12.424 1.00 96.31 265 GLY A CA 1
ATOM 1973 C C . GLY A 1 265 ? -5.242 -15.337 -13.125 1.00 96.31 265 GLY A C 1
ATOM 1974 O O . GLY A 1 265 ? -4.680 -16.420 -13.026 1.00 96.31 265 GLY A O 1
ATOM 1975 N N . ALA A 1 266 ? -4.686 -14.327 -13.807 1.00 97.06 266 ALA A N 1
ATOM 1976 C CA . ALA A 1 266 ? -3.388 -14.450 -14.484 1.00 97.06 266 ALA A CA 1
ATOM 1977 C C . ALA A 1 266 ? -2.196 -14.280 -13.530 1.00 97.06 266 ALA A C 1
ATOM 1979 O O . ALA A 1 266 ? -2.326 -13.632 -12.491 1.00 97.06 266 ALA A O 1
ATOM 1980 N N . ASP A 1 267 ? -1.046 -14.836 -13.917 1.00 96.25 267 ASP A N 1
ATOM 1981 C CA . ASP A 1 267 ? 0.214 -14.822 -13.153 1.00 96.25 267 ASP A CA 1
ATOM 1982 C C . ASP A 1 267 ? 1.234 -13.816 -13.720 1.00 96.25 267 ASP A C 1
ATOM 1984 O O . ASP A 1 267 ? 2.442 -14.003 -13.608 1.00 96.25 267 ASP A O 1
ATOM 1988 N N . GLY A 1 268 ? 0.757 -12.758 -14.377 1.00 97.06 268 GLY A N 1
ATOM 1989 C CA . GLY A 1 268 ? 1.624 -11.759 -14.991 1.00 97.06 268 GLY A CA 1
ATOM 1990 C C . GLY A 1 268 ? 0.881 -10.749 -15.856 1.00 97.06 268 GLY A C 1
ATOM 1991 O O . GLY A 1 268 ? -0.354 -10.729 -15.929 1.00 97.06 268 GLY A O 1
ATOM 1992 N N . TRP A 1 269 ? 1.657 -9.897 -16.513 1.00 97.81 269 TRP A N 1
ATOM 1993 C CA . TRP A 1 269 ? 1.191 -8.945 -17.501 1.00 97.81 269 TRP A CA 1
ATOM 1994 C C . TRP A 1 269 ? 0.546 -9.652 -18.691 1.00 97.81 269 TRP A C 1
ATOM 1996 O O . TRP A 1 269 ? 0.977 -10.701 -19.160 1.00 97.81 269 TRP A O 1
ATOM 2006 N N . ASP A 1 270 ? -0.483 -9.019 -19.236 1.00 97.88 270 ASP A N 1
ATOM 2007 C CA . ASP A 1 270 ? -1.060 -9.410 -20.508 1.00 97.88 270 ASP A CA 1
ATOM 2008 C C . ASP A 1 270 ? -0.200 -8.874 -21.664 1.00 97.88 270 ASP A C 1
ATOM 2010 O O . ASP A 1 270 ? -0.132 -7.663 -21.923 1.00 97.88 270 ASP A O 1
ATOM 2014 N N . ASP A 1 271 ? 0.484 -9.779 -22.358 1.00 96.56 271 ASP A N 1
ATOM 2015 C CA . ASP A 1 271 ? 1.349 -9.451 -23.493 1.00 96.56 271 ASP A CA 1
ATOM 2016 C C . ASP A 1 271 ? 0.608 -8.937 -24.725 1.00 96.56 271 ASP A C 1
ATOM 2018 O O . ASP A 1 271 ? 1.167 -8.142 -25.489 1.00 96.56 271 ASP A O 1
ATOM 2022 N N . ASP A 1 272 ? -0.678 -9.257 -24.848 1.00 97.38 272 ASP A N 1
ATOM 2023 C CA . ASP A 1 272 ? -1.524 -8.817 -25.954 1.00 97.38 272 ASP A CA 1
ATOM 2024 C C . ASP A 1 272 ? -2.181 -7.451 -25.690 1.00 97.38 272 ASP A C 1
ATOM 2026 O O . ASP A 1 272 ? -2.804 -6.869 -26.585 1.00 97.38 272 ASP A O 1
ATOM 2030 N N . TYR A 1 273 ? -2.041 -6.898 -24.478 1.00 97.50 273 TYR A N 1
ATOM 2031 C CA . TYR A 1 273 ? -2.617 -5.606 -24.110 1.00 97.50 273 TYR A CA 1
ATOM 2032 C C . TYR A 1 273 ? -1.554 -4.524 -23.912 1.00 97.50 273 TYR A C 1
ATOM 2034 O O . TYR A 1 273 ? -0.727 -4.577 -23.002 1.00 97.50 273 TYR A O 1
ATOM 2042 N N . PHE A 1 274 ? -1.633 -3.482 -24.737 1.00 96.75 274 PHE A N 1
ATOM 2043 C CA . PHE A 1 274 ? -0.867 -2.250 -24.588 1.00 96.75 274 PHE A CA 1
ATOM 2044 C C . PHE A 1 274 ? -1.689 -1.076 -25.118 1.00 96.75 274 PHE A C 1
ATOM 2046 O O . PHE A 1 274 ? -2.239 -1.128 -26.222 1.00 96.75 274 PHE A O 1
ATOM 2053 N N . VAL A 1 275 ? -1.763 0.003 -24.345 1.00 96.38 275 VAL A N 1
ATOM 2054 C CA . VAL A 1 275 ? -2.415 1.243 -24.772 1.00 96.38 275 VAL A CA 1
ATOM 2055 C C . VAL A 1 275 ? -1.454 2.402 -24.610 1.00 96.38 275 VAL A C 1
ATOM 2057 O O . VAL A 1 275 ? -1.143 2.779 -23.490 1.00 96.38 275 VAL A O 1
ATOM 2060 N N . ASP A 1 276 ? -1.061 3.010 -25.724 1.00 95.06 276 ASP A N 1
ATOM 2061 C CA . ASP A 1 276 ? -0.406 4.316 -25.732 1.00 95.06 276 ASP A CA 1
ATOM 2062 C C . ASP A 1 276 ? -1.399 5.394 -25.265 1.00 95.06 276 ASP A C 1
ATOM 2064 O O . ASP A 1 276 ? -2.473 5.553 -25.854 1.00 95.06 276 ASP A O 1
ATOM 2068 N N . MET A 1 277 ? -1.074 6.119 -24.195 1.00 93.44 277 MET A N 1
ATOM 2069 C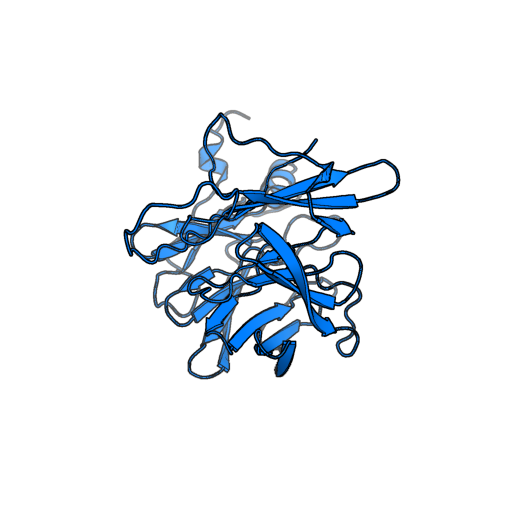 CA . MET A 1 277 ? -1.941 7.156 -23.632 1.00 93.44 277 MET A CA 1
ATOM 2070 C C . MET A 1 277 ? -1.888 8.478 -24.409 1.00 93.44 277 MET A C 1
ATOM 2072 O O . MET A 1 277 ? -2.812 9.282 -24.277 1.00 93.44 277 MET A O 1
ATOM 2076 N N . THR A 1 278 ? -0.873 8.712 -25.247 1.00 91.44 278 THR A N 1
ATOM 2077 C CA . THR A 1 278 ? -0.767 9.932 -26.075 1.00 91.44 278 THR A CA 1
ATOM 2078 C C . THR A 1 278 ? -1.925 10.049 -27.068 1.00 91.44 278 THR A C 1
ATOM 2080 O O . THR A 1 278 ? -2.390 11.152 -27.369 1.00 91.44 278 THR A O 1
ATOM 2083 N N . ARG A 1 279 ? -2.512 8.913 -27.466 1.00 90.06 279 ARG A N 1
ATOM 2084 C CA . ARG A 1 279 ? -3.701 8.860 -28.330 1.00 90.06 279 ARG A CA 1
ATOM 2085 C C . ARG A 1 279 ? -4.926 9.563 -27.736 1.00 90.06 279 ARG A C 1
ATOM 2087 O O . ARG A 1 279 ? -5.846 9.908 -28.472 1.00 90.06 279 ARG A O 1
ATOM 2094 N N . PHE A 1 280 ? -4.973 9.752 -26.414 1.00 85.44 280 PHE A N 1
ATOM 2095 C CA . PHE A 1 280 ? -6.087 10.418 -25.734 1.00 85.44 280 PHE A CA 1
ATOM 2096 C C . PHE A 1 280 ? -5.936 11.941 -25.678 1.00 85.44 280 PHE A C 1
ATOM 2098 O O . PHE A 1 280 ? -6.930 12.635 -25.476 1.00 85.44 280 PHE A O 1
ATOM 2105 N N . SER A 1 281 ? -4.725 12.474 -25.870 1.00 75.81 281 SER A N 1
ATOM 2106 C CA . SER A 1 281 ? -4.482 13.923 -25.872 1.00 75.81 281 SER A CA 1
ATOM 2107 C C . SER A 1 281 ? -4.794 14.615 -27.205 1.00 75.81 281 SER A C 1
ATOM 2109 O O . SER A 1 281 ? -4.889 15.840 -27.222 1.00 75.81 281 SER A O 1
ATOM 2111 N N . GLY A 1 282 ? -5.012 13.852 -28.284 1.00 58.34 282 GLY A N 1
ATOM 2112 C CA . GLY A 1 282 ? -5.231 14.368 -29.639 1.00 58.34 282 GLY A CA 1
ATOM 2113 C C . GLY A 1 282 ? -3.959 14.966 -30.261 1.00 58.34 282 GLY A C 1
ATOM 2114 O O . GLY A 1 282 ? -3.235 15.711 -29.608 1.00 58.34 282 GLY A O 1
ATOM 2115 N N . ASP A 1 283 ? -3.704 14.668 -31.537 1.00 54.25 283 ASP A N 1
ATOM 2116 C CA . ASP A 1 283 ? -2.514 15.077 -32.318 1.00 54.25 283 ASP A CA 1
ATOM 2117 C C . ASP A 1 283 ? -2.415 16.595 -32.630 1.00 54.25 283 ASP A C 1
ATOM 2119 O O . ASP A 1 283 ? -1.966 16.991 -33.701 1.00 54.25 283 ASP A O 1
ATOM 2123 N N . ASN A 1 284 ? -2.826 17.485 -31.724 1.00 43.50 284 ASN A N 1
ATOM 2124 C CA . ASN A 1 284 ? -2.705 18.939 -31.905 1.00 43.50 284 ASN A CA 1
ATOM 2125 C C . ASN A 1 284 ? -1.714 19.562 -30.909 1.00 43.50 284 ASN A C 1
ATOM 2127 O O . ASN A 1 284 ? -2.084 20.451 -30.135 1.00 43.50 284 ASN A O 1
ATOM 2131 N N . ARG A 1 285 ? -0.457 19.109 -30.930 1.00 47.09 285 ARG A N 1
ATOM 2132 C CA . ARG A 1 285 ? 0.675 19.894 -30.417 1.00 47.09 285 ARG A CA 1
ATOM 2133 C C . ARG A 1 285 ? 1.576 20.310 -31.566 1.00 47.09 285 ARG A C 1
ATOM 2135 O O . ARG A 1 285 ? 1.926 19.424 -32.372 1.00 47.09 285 ARG A O 1
#

Secondary structure (DSSP, 8-state):
---EEEE--------------S---TTS--EEEEEEEE-SS-EEEEEEEES--STT----GGGSEEEESS-EEE--SS-TT-EEEEE-SSSSEEEEEEE-TT--EEEEEEEE-GGGT-S----TTT-EEEEETTEEEEEETTTTEEEEEETTTTEEEEEEE-------TT--EEE---EEETTEEEEEEEE--TTS---S-EEEEEEETTTTEEEEEEESS-S-EEEEEE-TT--EEEEEPHHHHHHHHTTS-SS--EEEEE-TT-SS--TT--EEGGGGT-S--

Foldseek 3Di:
DKDKDWDQQFDADDDDDDDDPALFCPRATWTWIWIWDDDPVFIKIWIDIDRDPDPPDDDDSVQTDIAGAPKDKDDDSPHPQQKIWIWHRAAQKIWIWGQDRNRDIDTDDIAGPVVLVDRTRRLAAAQWADPDQQWTWGQDQQSQKIFIGGPNVNGTPDIDHNDPDPDDPPWRKDAAHWADQPQKTKIKIWTCPPPAFTQLKIKIWIARNVVRDTDMDMDSLGGQQHDWDADPQGKIKTWHDVSQQVCVVVVRDPHATWIWIDGRPDRYTDPVDIGRPVVVVDPDD

Radius of gyration: 20.57 Å; chains: 1; bounding box: 57×46×55 Å

Sequence (285 aa):
MAAPIVLVAGCSSSSDDDNGNGNGIAGKPLYLVSTLNFTADDTFNLVYIVDSMDENTEFDPANALEVGGFSTFGAPEDNPDRAFYVGSGVEPVLQRYRVSDEGTVSLDGELSFAGYGKTSADFNFGWLVFASADKAYYVDVQTLTLFILNPTEMTITDTIAIDGLVGVDGVVPSSGFAQVDQNRIIVPISWFPPGAGATQLAELIIVDMDTDTLSYDSTTRCGGNIWATKDAVGNMYFGAHAIAGITHAAELSDYPPCILRVLTGADGWDDDYFVDMTRFSGDNR

pLDDT: mean 86.94, std 16.83, range [24.81, 98.38]